Protein AF-A0A4Y2NGY9-F1 (afdb_monomer)

InterPro domains:
  IPR002156 Ribonuclease H domain [PF00075] (51-148)
  IPR002156 Ribonuclease H domain [PS50879] (1-149)
  IPR012337 Ribonuclease H-like superfamily [SSF53098] (38-152)
  IPR036397 Ribonuclease H superfamily [G3DSA:3.30.420.10] (32-146)

Structure (mmCIF, N/CA/C/O backbone):
data_AF-A0A4Y2NGY9-F1
#
_entry.id   AF-A0A4Y2NGY9-F1
#
loop_
_atom_site.group_PDB
_atom_site.id
_atom_site.type_symbol
_atom_site.label_atom_id
_atom_site.label_alt_id
_atom_site.label_comp_id
_atom_site.label_asym_id
_atom_site.label_entity_id
_atom_site.label_seq_id
_atom_site.pdbx_PDB_ins_code
_atom_site.Cartn_x
_atom_site.Cartn_y
_atom_site.Cartn_z
_atom_site.occupancy
_atom_site.B_iso_or_equiv
_atom_site.auth_seq_id
_atom_site.auth_comp_id
_atom_site.auth_asym_id
_atom_site.auth_atom_id
_atom_site.pdbx_PDB_model_num
ATOM 1 N N . MET A 1 1 ? -7.031 -29.624 19.697 1.00 31.33 1 MET A N 1
ATOM 2 C CA . MET A 1 1 ? -8.312 -29.358 20.379 1.00 31.33 1 MET A CA 1
ATOM 3 C C . MET A 1 1 ? -8.081 -28.190 21.336 1.00 31.33 1 MET A C 1
ATOM 5 O O . MET A 1 1 ? -7.631 -28.402 22.448 1.00 31.33 1 MET A O 1
ATOM 9 N N . LEU A 1 2 ? -8.231 -26.953 20.855 1.00 29.62 2 LEU A N 1
ATOM 10 C CA . LEU A 1 2 ? -8.142 -25.727 21.658 1.00 29.62 2 LEU A CA 1
ATOM 11 C C . LEU A 1 2 ? -9.330 -24.861 21.245 1.00 29.62 2 LEU A C 1
ATOM 13 O O . LEU A 1 2 ? -9.528 -24.605 20.058 1.00 29.62 2 LEU A O 1
ATOM 17 N N . SER A 1 3 ? -10.156 -24.555 22.237 1.00 29.03 3 SER A N 1
ATOM 18 C CA . SER A 1 3 ? -11.481 -23.953 22.146 1.00 29.03 3 SER A CA 1
ATOM 19 C C . SER A 1 3 ? -11.472 -22.602 21.440 1.00 29.03 3 SER A C 1
ATOM 21 O O . SER A 1 3 ? -10.615 -21.754 21.694 1.00 29.03 3 SER A O 1
ATOM 23 N N . ALA A 1 4 ? -12.470 -22.427 20.576 1.00 33.28 4 ALA A N 1
ATOM 24 C CA . ALA A 1 4 ? -12.809 -21.186 19.912 1.00 33.28 4 ALA A CA 1
ATOM 25 C C . ALA A 1 4 ? -12.931 -20.035 20.922 1.00 33.28 4 ALA A C 1
ATOM 27 O O . ALA A 1 4 ? -13.590 -20.153 21.954 1.00 33.28 4 ALA A O 1
ATOM 28 N N . LEU A 1 5 ? -12.304 -18.903 20.604 1.00 39.91 5 LEU A N 1
ATOM 29 C CA . LEU A 1 5 ? -12.768 -17.615 21.100 1.00 39.91 5 LEU A CA 1
ATOM 30 C C . LEU A 1 5 ? -14.225 -17.491 20.645 1.00 39.91 5 LEU A C 1
ATOM 32 O O . LEU A 1 5 ? -14.468 -17.429 19.442 1.00 39.91 5 LEU A O 1
ATOM 36 N N . ASP A 1 6 ? -15.167 -17.508 21.587 1.00 34.84 6 ASP A N 1
ATOM 37 C CA . ASP A 1 6 ? -16.587 -17.284 21.305 1.00 34.84 6 ASP A CA 1
ATOM 38 C C . ASP A 1 6 ? -16.765 -15.879 20.713 1.00 34.84 6 ASP A C 1
ATOM 40 O O . ASP A 1 6 ? -16.843 -14.871 21.424 1.00 34.84 6 ASP A O 1
ATOM 44 N N . ILE A 1 7 ? -16.754 -15.830 19.383 1.00 42.66 7 ILE A N 1
ATOM 45 C CA . ILE A 1 7 ? -17.222 -14.728 18.555 1.00 42.66 7 ILE A CA 1
ATOM 46 C C . ILE A 1 7 ? -18.618 -15.168 18.131 1.00 42.66 7 ILE A C 1
ATOM 48 O O . ILE A 1 7 ? -18.793 -15.851 17.127 1.00 42.66 7 ILE A O 1
ATOM 52 N N . SER A 1 8 ? -19.605 -14.865 18.968 1.00 32.00 8 SER A N 1
ATOM 53 C CA . SER A 1 8 ? -20.999 -15.189 18.691 1.00 32.00 8 SER A CA 1
ATOM 54 C C . SER A 1 8 ? -21.495 -14.343 17.516 1.00 32.00 8 SER A C 1
ATOM 56 O O . SER A 1 8 ? -21.697 -13.134 17.662 1.00 32.00 8 SER A O 1
ATOM 58 N N . ASP A 1 9 ? -21.695 -14.982 16.366 1.00 32.84 9 ASP A N 1
ATOM 59 C CA . ASP A 1 9 ? -22.452 -14.451 15.232 1.00 32.84 9 ASP A CA 1
ATOM 60 C C . ASP A 1 9 ? -23.943 -14.708 15.517 1.00 32.84 9 ASP A C 1
ATOM 62 O O . ASP A 1 9 ? -24.571 -15.624 14.989 1.00 32.84 9 ASP A O 1
ATOM 66 N N . SER A 1 10 ? -24.503 -13.974 16.481 1.00 30.73 10 SER A N 1
ATOM 67 C CA . SER A 1 10 ? -25.921 -14.090 16.824 1.00 30.73 10 SER A CA 1
ATOM 68 C C . SER A 1 10 ? -26.746 -13.334 15.786 1.00 30.73 10 SER A C 1
ATOM 70 O O . SER A 1 10 ? -27.068 -12.159 15.959 1.00 30.73 10 SER A O 1
ATOM 72 N N . ALA A 1 11 ? -27.098 -14.022 14.702 1.00 29.91 11 ALA A N 1
ATOM 73 C CA . ALA A 1 11 ? -28.239 -13.673 13.866 1.00 29.91 11 ALA A CA 1
ATOM 74 C C . ALA A 1 11 ? -29.540 -14.036 14.610 1.00 29.91 11 ALA A C 1
ATOM 76 O O . ALA A 1 11 ? -30.257 -14.953 14.222 1.00 29.91 11 ALA A O 1
ATOM 77 N N . GLU A 1 12 ? -29.835 -13.348 15.714 1.00 28.61 12 GLU A N 1
ATOM 78 C CA . GLU A 1 12 ? -31.182 -13.360 16.284 1.00 28.61 12 GLU A CA 1
ATOM 79 C C . GLU A 1 12 ? -32.018 -12.324 15.532 1.00 28.61 12 GLU A C 1
ATOM 81 O O . GLU A 1 12 ? -31.767 -11.119 15.609 1.00 28.61 12 GLU A O 1
ATOM 86 N N . LEU A 1 13 ? -33.016 -12.800 14.779 1.00 35.69 13 LEU A N 1
ATOM 87 C CA . LEU A 1 13 ? -34.125 -11.954 14.354 1.00 35.69 13 LEU A CA 1
ATOM 88 C C . LEU A 1 13 ? -34.731 -11.303 15.605 1.00 35.69 13 LEU A C 1
ATOM 90 O O . LEU A 1 13 ? -35.104 -11.988 16.554 1.00 35.69 13 LEU A O 1
ATOM 94 N N . SER A 1 14 ? -34.831 -9.979 15.606 1.00 29.94 14 SER A N 1
ATOM 95 C CA . SER A 1 14 ? -35.512 -9.208 16.646 1.00 29.94 14 SER A CA 1
ATOM 96 C C . SER A 1 14 ? -36.290 -8.038 16.016 1.00 29.94 14 SER A C 1
ATOM 98 O O . SER A 1 14 ? -35.949 -7.618 14.908 1.00 29.94 14 SER A O 1
ATOM 100 N N . PRO A 1 15 ? -37.385 -7.605 16.672 1.00 26.64 15 PRO A N 1
ATOM 101 C CA . PRO A 1 15 ? -38.623 -7.066 16.080 1.00 26.64 15 PRO A CA 1
ATOM 102 C C . PRO A 1 15 ? -38.488 -5.615 15.566 1.00 26.64 15 PRO A C 1
ATOM 104 O O . PRO A 1 15 ? -37.418 -5.022 15.724 1.00 26.64 15 PRO A O 1
ATOM 107 N N . PRO A 1 16 ? -39.517 -5.029 14.904 1.00 25.95 16 PRO A N 1
ATOM 108 C CA . PRO A 1 16 ? -39.392 -3.690 14.337 1.00 25.95 16 PRO A CA 1
ATOM 109 C C . PRO A 1 16 ? -39.159 -2.634 15.423 1.00 25.95 16 PRO A C 1
ATOM 111 O O . PRO A 1 16 ? -39.444 -2.839 16.598 1.00 25.95 16 PRO A O 1
ATOM 114 N N . ALA A 1 17 ? -38.599 -1.516 14.965 1.00 36.28 17 ALA A N 1
ATOM 115 C CA . ALA A 1 17 ? -38.082 -0.396 15.732 1.00 36.28 17 ALA A CA 1
ATOM 116 C C . ALA A 1 17 ? -38.917 0.036 16.954 1.00 36.28 17 ALA A C 1
ATOM 118 O O . ALA A 1 17 ? -40.144 0.076 16.908 1.00 36.28 17 ALA A O 1
ATOM 119 N N . CYS A 1 18 ? -38.170 0.523 17.953 1.00 30.33 18 CYS A N 1
ATOM 120 C CA . CYS A 1 18 ? -38.559 1.205 19.193 1.00 30.33 18 CYS A CA 1
ATOM 121 C C . CYS A 1 18 ? -38.477 0.331 20.464 1.00 30.33 18 CYS A C 1
ATOM 123 O O . CYS A 1 18 ? -38.967 -0.787 20.510 1.00 30.33 18 CYS A O 1
ATOM 125 N N . GLU A 1 19 ? -37.835 0.895 21.495 1.00 26.41 19 GLU A N 1
ATOM 126 C CA . GLU A 1 19 ? -37.548 0.340 22.834 1.00 26.41 19 GLU A CA 1
ATOM 127 C C . GLU A 1 19 ? -36.390 -0.671 22.981 1.00 26.41 19 GLU A C 1
ATOM 129 O O . GLU A 1 19 ? -36.565 -1.821 23.380 1.00 26.41 19 GLU A O 1
ATOM 134 N N . LEU A 1 20 ? -35.147 -0.186 22.863 1.00 30.59 20 LEU A N 1
ATOM 135 C CA . LEU A 1 20 ? -34.065 -0.716 23.705 1.00 30.59 20 LEU A CA 1
ATOM 136 C C . LEU A 1 20 ? -34.254 -0.163 25.127 1.00 30.59 20 LEU A C 1
ATOM 138 O O . LEU A 1 20 ? -33.730 0.892 25.475 1.00 30.59 20 LEU A O 1
ATOM 142 N N . LYS A 1 21 ? -35.042 -0.862 25.953 1.00 27.44 21 LYS A N 1
ATOM 143 C CA . LYS A 1 21 ? -35.116 -0.584 27.395 1.00 27.44 21 LYS A CA 1
ATOM 144 C C . LYS A 1 21 ? -33.738 -0.787 28.026 1.00 27.44 21 LYS A C 1
ATOM 146 O O . LYS A 1 21 ? -33.174 -1.881 27.961 1.00 27.44 21 LYS A O 1
ATOM 151 N N . HIS A 1 22 ? -33.235 0.277 28.653 1.00 39.06 22 HIS A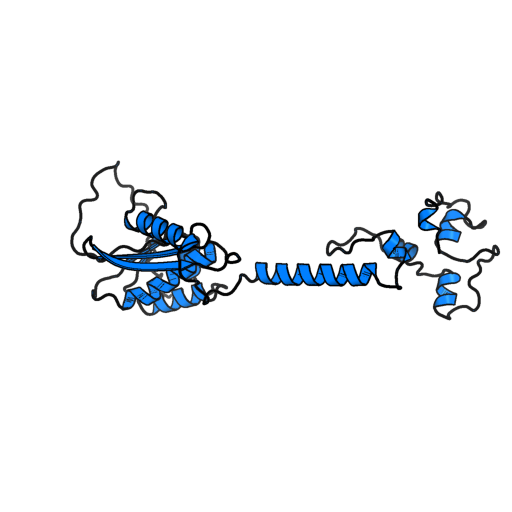 N 1
ATOM 152 C CA . HIS A 1 22 ? -32.056 0.290 29.517 1.00 39.06 22 HIS A CA 1
ATOM 153 C C . HIS A 1 22 ? -32.101 -0.891 30.496 1.00 39.06 22 HIS A C 1
ATOM 155 O O . HIS A 1 22 ? -32.909 -0.918 31.424 1.00 39.06 22 HIS A O 1
ATOM 161 N N . ARG A 1 23 ? -31.206 -1.868 30.313 1.00 30.80 23 ARG A N 1
ATOM 162 C CA . ARG A 1 23 ? -30.817 -2.784 31.390 1.00 30.80 23 ARG A CA 1
ATOM 163 C C . ARG A 1 23 ? -29.598 -2.195 32.089 1.00 30.80 23 ARG A C 1
ATOM 165 O O . ARG A 1 23 ? -28.508 -2.155 31.526 1.00 30.80 23 ARG A O 1
ATOM 172 N N . SER A 1 24 ? -29.830 -1.753 33.319 1.00 30.48 24 SER A N 1
ATOM 173 C CA . SER A 1 24 ? -28.860 -1.264 34.296 1.00 30.48 24 SER A CA 1
ATOM 174 C C . SER A 1 24 ? -27.625 -2.167 34.435 1.00 30.48 24 SER A C 1
ATOM 176 O O . SER A 1 24 ? -27.763 -3.380 34.609 1.00 30.48 24 SER A O 1
ATOM 178 N N . GLY A 1 25 ? -26.434 -1.559 34.454 1.00 33.38 25 GLY A N 1
ATOM 179 C CA . GLY A 1 25 ? -25.249 -2.135 35.104 1.00 33.38 25 GLY A CA 1
ATOM 180 C C . GLY A 1 25 ? -24.219 -2.852 34.227 1.00 33.38 25 GLY A C 1
ATOM 181 O O . GLY A 1 25 ? -23.460 -3.665 34.751 1.00 33.38 25 GLY A O 1
ATOM 182 N N . LYS A 1 26 ? -24.148 -2.589 32.915 1.00 36.28 26 LYS A N 1
ATOM 183 C CA . LYS A 1 26 ? -23.014 -3.059 32.096 1.00 36.28 26 LYS A CA 1
ATOM 184 C C . LYS A 1 26 ? -22.196 -1.865 31.595 1.00 36.28 26 LYS A C 1
ATOM 186 O O . LYS A 1 26 ? -22.759 -1.049 30.868 1.00 36.28 26 LYS A O 1
ATOM 191 N N . PRO A 1 27 ? -20.897 -1.754 31.942 1.00 34.06 27 PRO A N 1
ATOM 192 C CA . PRO A 1 27 ? -20.023 -0.752 31.352 1.00 34.06 27 PRO A CA 1
ATOM 193 C C . PRO A 1 27 ? -19.834 -1.144 29.893 1.00 34.06 27 PRO A C 1
ATOM 195 O O . PRO A 1 27 ? -19.220 -2.161 29.561 1.00 34.06 27 PRO A O 1
ATOM 198 N N . PHE A 1 28 ? -20.463 -0.401 29.005 1.00 37.03 28 PHE A N 1
ATOM 199 C CA . PHE A 1 28 ? -20.408 -0.709 27.601 1.00 37.03 28 PHE A CA 1
ATOM 200 C C . PHE A 1 28 ? -20.546 0.590 26.847 1.00 37.03 28 PHE A C 1
ATOM 202 O O . PHE A 1 28 ? -21.651 1.076 26.838 1.00 37.03 28 PHE A O 1
ATOM 209 N N . PHE A 1 29 ? -19.493 1.094 26.201 1.00 44.66 29 PHE A N 1
ATOM 210 C CA . PHE A 1 29 ? -19.499 1.587 24.817 1.00 44.66 29 PHE A CA 1
ATOM 211 C C . PHE A 1 29 ? -18.038 1.689 24.374 1.00 44.66 29 PHE A C 1
ATOM 213 O O . PHE A 1 29 ? -17.190 2.181 25.107 1.00 44.66 29 PHE A O 1
ATOM 220 N N . LYS A 1 30 ? -17.749 1.205 23.173 1.00 43.25 30 LYS A N 1
ATOM 221 C CA . LYS A 1 30 ? -16.590 1.597 22.380 1.00 43.25 30 LYS A CA 1
ATOM 222 C C . LYS A 1 30 ? -17.081 1.579 20.966 1.00 43.25 30 LYS A C 1
ATOM 224 O O . LYS A 1 30 ? -17.684 0.592 20.581 1.00 43.25 30 LYS A O 1
ATOM 229 N N . ALA A 1 31 ? -16.851 2.635 20.229 1.00 45.22 31 ALA A N 1
ATOM 230 C CA . ALA A 1 31 ? -16.914 2.543 18.800 1.00 45.22 31 ALA A CA 1
ATOM 231 C C . ALA A 1 31 ? -15.647 3.129 18.237 1.00 45.22 31 ALA A C 1
ATOM 233 O O . ALA A 1 31 ? -14.984 3.947 18.875 1.00 45.22 31 ALA A O 1
ATOM 234 N N . LEU A 1 32 ? -15.287 2.584 17.098 1.00 50.09 32 LEU A N 1
ATOM 235 C CA . LEU A 1 32 ? -14.073 2.886 16.392 1.00 50.09 32 LEU A CA 1
ATOM 236 C C . LEU A 1 32 ? -14.531 3.263 15.023 1.00 50.09 32 LEU A C 1
ATOM 238 O O . LEU A 1 32 ? -15.265 2.484 14.421 1.00 50.09 32 LEU A O 1
ATOM 242 N N . ARG A 1 33 ? -14.136 4.448 14.594 1.00 50.97 33 ARG A N 1
ATOM 243 C CA . ARG A 1 33 ? -14.267 4.789 13.202 1.00 50.97 33 ARG A CA 1
ATOM 244 C C . ARG A 1 33 ? -13.185 5.755 12.798 1.00 50.97 33 ARG A C 1
ATOM 246 O O . ARG A 1 33 ? -12.788 6.622 13.569 1.00 50.97 33 ARG A O 1
ATOM 253 N N . CYS A 1 34 ? -12.768 5.640 11.552 1.00 47.28 34 CYS A N 1
ATOM 254 C CA . CYS A 1 34 ? -11.945 6.603 10.864 1.00 47.28 34 CYS A CA 1
ATOM 255 C C . CYS A 1 34 ? -12.766 7.344 9.801 1.00 47.28 34 CYS A C 1
ATOM 257 O O . CYS A 1 34 ? -13.347 6.740 8.898 1.00 47.28 34 CYS A O 1
ATOM 259 N N . ASN A 1 35 ? -12.763 8.675 9.865 1.00 50.81 35 ASN A N 1
ATOM 260 C CA . ASN A 1 35 ? -13.048 9.522 8.708 1.00 50.81 35 ASN A CA 1
ATOM 261 C C . ASN A 1 35 ? -11.775 10.308 8.418 1.00 50.81 35 ASN A C 1
ATOM 263 O O . ASN A 1 35 ? -11.234 10.913 9.330 1.00 50.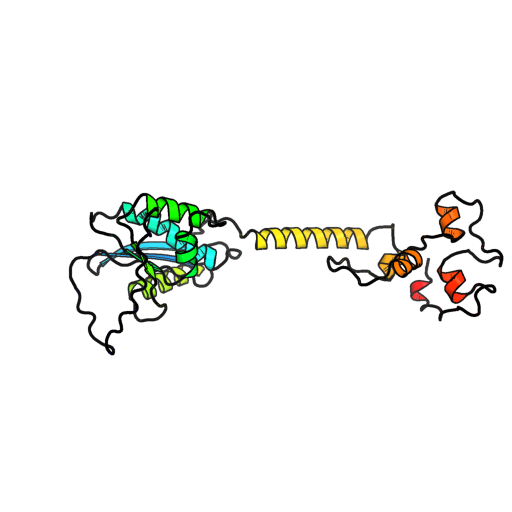81 35 ASN A O 1
ATOM 267 N N . GLN A 1 36 ? -11.280 10.273 7.178 1.00 57.34 36 GLN A N 1
ATOM 268 C CA . GLN A 1 36 ? -10.151 11.099 6.715 1.00 57.34 36 GLN A CA 1
ATOM 269 C C . GLN A 1 36 ? -8.931 11.121 7.670 1.00 57.34 36 GLN A C 1
ATOM 271 O O . GLN A 1 36 ? -8.321 12.164 7.871 1.00 57.34 36 GLN A O 1
ATOM 276 N N . LEU A 1 37 ? -8.568 9.957 8.236 1.00 68.69 37 LEU A N 1
ATOM 277 C CA . LEU A 1 37 ? -7.351 9.710 9.040 1.00 68.69 37 LEU A CA 1
ATOM 278 C C . LEU A 1 37 ? -7.360 10.253 10.473 1.00 68.69 37 LEU A C 1
ATOM 280 O O . LEU A 1 37 ? -6.368 10.123 11.188 1.00 68.69 37 LEU A O 1
ATOM 284 N N . GLY A 1 38 ? -8.495 10.772 10.927 1.00 78.38 38 GLY A N 1
ATOM 285 C CA . GLY A 1 38 ? -8.778 10.883 12.348 1.00 78.38 38 GLY A CA 1
ATOM 286 C C . GLY A 1 38 ? -9.195 9.525 12.897 1.00 78.38 38 GLY A C 1
ATOM 287 O O . GLY A 1 38 ? -9.818 8.724 12.195 1.00 78.38 38 GLY A O 1
ATOM 288 N N . ASP A 1 39 ? -8.807 9.262 14.132 1.00 83.69 39 ASP A N 1
ATOM 289 C CA . ASP A 1 39 ? -9.069 8.027 14.850 1.00 83.69 39 ASP A CA 1
ATOM 290 C C . ASP A 1 39 ? -9.567 8.364 16.254 1.00 83.69 39 ASP A C 1
ATOM 292 O O . ASP A 1 39 ? -9.113 9.341 16.849 1.00 83.69 39 ASP A O 1
ATOM 296 N N . ALA A 1 40 ? -10.525 7.601 16.769 1.00 87.38 40 ALA A N 1
ATOM 297 C CA . ALA A 1 40 ? -11.089 7.830 18.083 1.00 87.38 40 ALA A CA 1
ATOM 298 C C . ALA A 1 40 ? -11.702 6.574 18.697 1.00 87.38 40 ALA A C 1
ATOM 300 O O . ALA A 1 40 ? -12.192 5.676 18.012 1.00 87.38 40 ALA A O 1
ATOM 301 N N . PHE A 1 41 ? -11.745 6.570 20.027 1.00 88.06 41 PHE A N 1
ATOM 302 C CA . PHE A 1 41 ? -12.643 5.722 20.789 1.00 88.06 41 PHE A CA 1
ATOM 303 C C . PHE A 1 41 ? -13.223 6.499 21.967 1.00 88.06 41 PHE A C 1
ATOM 305 O O . PHE A 1 41 ? -12.597 7.389 22.539 1.00 88.06 41 PHE A O 1
ATOM 312 N N . CYS A 1 42 ? -14.427 6.130 22.373 1.00 87.88 42 CYS A N 1
ATOM 313 C CA . CYS A 1 42 ? -15.065 6.653 23.573 1.00 87.88 42 CYS A CA 1
ATOM 314 C C . CYS A 1 42 ? -15.448 5.508 24.501 1.00 87.88 42 CYS A C 1
ATOM 316 O O . CYS A 1 42 ? -15.662 4.387 24.044 1.00 87.88 42 CYS A O 1
ATOM 318 N N . VAL A 1 43 ? -15.555 5.812 25.788 1.00 86.12 43 VAL A N 1
ATOM 319 C CA . VAL A 1 43 ? -16.024 4.911 26.835 1.00 86.12 43 VAL A CA 1
ATOM 320 C C . VAL A 1 43 ? -17.249 5.535 27.475 1.00 86.12 43 VAL A C 1
ATOM 322 O O . VAL A 1 43 ? -17.198 6.675 27.941 1.00 86.12 43 VAL A O 1
ATOM 325 N N . LEU A 1 44 ? -18.338 4.778 27.513 1.00 83.50 44 LEU A N 1
ATOM 326 C CA . LEU A 1 44 ? -19.540 5.138 28.254 1.00 83.50 44 LEU A CA 1
ATOM 327 C C . LEU A 1 44 ? -19.753 4.104 29.364 1.00 83.50 44 LEU A C 1
ATOM 329 O O . LEU A 1 44 ? -19.723 2.893 29.121 1.00 83.50 44 LEU A O 1
ATOM 333 N N . THR A 1 45 ? -20.000 4.597 30.568 1.00 79.69 45 THR A N 1
ATOM 334 C CA . THR A 1 45 ? -20.274 3.796 31.760 1.00 79.69 45 THR A CA 1
ATOM 335 C C . THR A 1 45 ? -21.503 4.381 32.433 1.00 79.69 45 THR A C 1
ATOM 337 O O . THR A 1 45 ? -21.510 5.570 32.735 1.00 79.69 45 THR A O 1
ATOM 340 N N . ASN A 1 46 ? -22.536 3.565 32.669 1.00 78.06 46 ASN A N 1
ATOM 341 C CA . ASN A 1 46 ? -23.794 4.004 33.293 1.00 78.06 46 ASN A CA 1
ATOM 342 C C . ASN A 1 46 ? -24.377 5.270 32.635 1.00 78.06 46 ASN A C 1
ATOM 344 O O . ASN A 1 46 ? -24.708 6.230 33.323 1.00 78.06 46 ASN A O 1
ATOM 348 N N . ASP A 1 47 ? -24.430 5.282 31.299 1.00 78.50 47 ASP A N 1
ATOM 349 C CA . ASP A 1 47 ? -24.942 6.395 30.484 1.00 78.50 47 ASP A CA 1
ATOM 350 C C . ASP A 1 47 ? -24.150 7.715 30.592 1.00 78.50 47 ASP A C 1
ATOM 352 O O . ASP A 1 47 ? -24.575 8.754 30.089 1.00 78.50 47 ASP A O 1
ATOM 356 N N . ILE A 1 48 ? -22.946 7.668 31.175 1.00 82.88 48 ILE A N 1
ATOM 357 C CA . ILE A 1 48 ? -22.028 8.804 31.307 1.00 82.88 48 ILE A CA 1
ATOM 358 C C . ILE A 1 48 ? -20.760 8.548 30.490 1.00 82.88 48 ILE A C 1
ATOM 360 O O . ILE A 1 48 ? -20.184 7.458 30.522 1.00 82.88 48 ILE A O 1
ATOM 364 N N . TRP A 1 49 ? -20.287 9.568 29.768 1.00 85.38 49 TRP A N 1
ATOM 365 C CA . TRP A 1 49 ? -19.015 9.520 29.042 1.00 85.38 49 TRP A CA 1
ATOM 366 C C . TRP A 1 49 ? -17.844 9.518 30.026 1.00 85.38 49 TRP A C 1
ATOM 368 O O . TRP A 1 49 ? -17.419 10.569 30.496 1.00 85.38 49 TRP A O 1
ATOM 378 N N . ALA A 1 50 ? 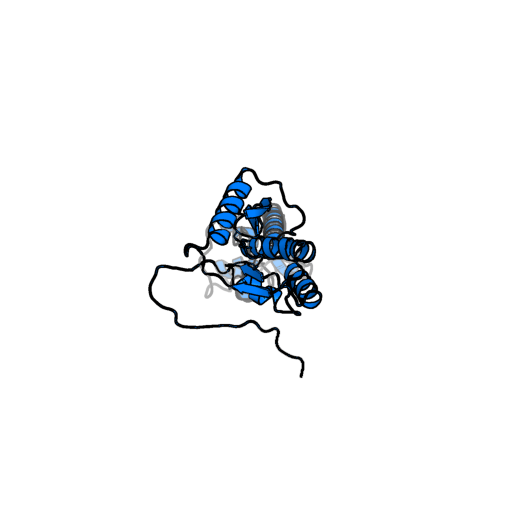-17.327 8.331 30.331 1.00 84.44 50 ALA A N 1
ATOM 379 C CA . ALA A 1 50 ? -16.246 8.145 31.292 1.00 84.44 50 ALA A CA 1
ATOM 380 C C . ALA A 1 50 ? -14.878 8.539 30.719 1.00 84.44 50 ALA A C 1
ATOM 382 O O . ALA A 1 50 ? -14.017 9.028 31.446 1.00 84.44 50 ALA A O 1
ATOM 383 N N . TYR A 1 51 ? -14.664 8.316 29.418 1.00 87.50 51 TYR A N 1
ATOM 384 C CA . TYR A 1 51 ? -13.397 8.631 28.764 1.00 87.50 51 TYR A CA 1
ATOM 385 C C . TYR A 1 51 ? -13.563 8.810 27.254 1.00 87.50 51 TYR A C 1
ATOM 387 O O . TYR A 1 51 ? -14.429 8.194 26.631 1.00 87.50 51 TYR A O 1
ATOM 395 N N . GLN A 1 52 ? -12.728 9.656 26.655 1.00 90.44 52 GLN A N 1
ATOM 396 C CA . GLN A 1 52 ? -12.677 9.886 25.214 1.00 90.44 52 GLN A CA 1
ATOM 397 C C . GLN A 1 52 ? -11.215 10.002 24.796 1.00 90.44 52 GLN A C 1
ATOM 399 O O . GLN A 1 52 ? -10.428 10.693 25.440 1.00 90.44 52 GLN A O 1
ATOM 404 N N . TRP A 1 53 ? -10.870 9.326 23.712 1.00 90.69 53 TRP A N 1
ATOM 405 C CA . TRP A 1 53 ? -9.565 9.401 23.086 1.00 90.69 53 TRP A CA 1
ATOM 406 C C . TRP A 1 53 ? -9.749 9.644 21.602 1.00 90.69 53 TRP A C 1
ATOM 408 O O . TRP A 1 53 ? -10.631 9.063 20.970 1.00 90.69 53 TRP A O 1
ATOM 418 N N . SER A 1 54 ? -8.900 10.496 21.050 1.00 90.62 54 SER A N 1
ATOM 419 C CA . SER A 1 54 ? -8.876 10.762 19.625 1.00 90.62 54 SER A CA 1
ATOM 420 C C . SER A 1 54 ? -7.499 11.236 19.200 1.00 90.62 54 SER A C 1
ATOM 422 O O . SER A 1 54 ? -6.847 11.974 19.944 1.00 90.62 54 SER A O 1
ATOM 424 N N . ALA A 1 55 ? -7.073 10.869 18.001 1.00 88.19 55 ALA A N 1
ATOM 425 C CA . ALA A 1 55 ? -5.799 11.289 17.452 1.00 88.19 55 ALA A CA 1
ATOM 426 C C . ALA A 1 55 ? -5.841 11.397 15.924 1.00 88.19 55 ALA A C 1
ATOM 428 O O . ALA A 1 55 ? -6.710 10.832 15.259 1.00 88.19 55 ALA A O 1
ATOM 429 N N . LYS A 1 56 ? -4.883 12.134 15.363 1.00 89.44 56 LYS A N 1
ATOM 430 C CA . LYS A 1 56 ? -4.715 12.313 13.921 1.00 89.44 56 LYS A CA 1
ATOM 431 C C . LYS A 1 56 ? -3.588 11.421 13.411 1.00 89.44 56 LYS A C 1
ATOM 433 O O . LYS A 1 56 ? -2.436 11.598 13.809 1.00 89.44 56 LYS A O 1
ATOM 438 N N . LEU A 1 57 ? -3.890 10.476 12.524 1.00 86.81 57 LEU A N 1
ATOM 439 C CA . LEU A 1 57 ? -2.867 9.696 11.824 1.00 86.81 57 LEU A CA 1
ATOM 440 C C . LEU A 1 57 ? -2.246 10.495 10.671 1.00 86.81 57 LEU A C 1
ATOM 442 O O . LEU A 1 57 ? -2.743 11.543 10.266 1.00 86.81 57 LEU A O 1
ATOM 446 N N . ASN A 1 58 ? -1.128 9.993 10.142 1.00 86.00 58 ASN A N 1
ATOM 447 C CA . ASN A 1 58 ? -0.471 10.590 8.985 1.00 86.00 58 ASN A CA 1
ATOM 448 C C . ASN A 1 58 ? -1.341 10.444 7.728 1.00 86.00 58 ASN A C 1
ATOM 450 O O . ASN A 1 58 ? -1.927 9.384 7.513 1.00 86.00 58 ASN A O 1
ATOM 454 N N . ASP A 1 59 ? -1.307 11.453 6.854 1.00 83.62 59 ASP A N 1
ATOM 455 C CA . ASP A 1 59 ? -2.057 11.507 5.588 1.00 83.62 59 ASP A CA 1
ATOM 456 C C . ASP A 1 59 ? -1.820 10.301 4.654 1.00 83.62 59 ASP A C 1
ATOM 458 O O . ASP A 1 59 ? -2.642 9.966 3.804 1.00 83.62 59 ASP A O 1
ATOM 462 N N . ASN A 1 60 ? -0.695 9.606 4.832 1.00 84.94 60 ASN A N 1
ATOM 463 C CA . ASN A 1 60 ? -0.311 8.432 4.052 1.00 84.94 60 ASN A CA 1
ATOM 464 C C . ASN A 1 60 ? -0.717 7.095 4.697 1.00 84.94 60 ASN A C 1
ATOM 466 O O . ASN A 1 60 ? -0.429 6.026 4.141 1.00 84.94 60 ASN A O 1
ATOM 470 N N . ASN A 1 61 ? -1.326 7.114 5.886 1.00 86.06 61 ASN A N 1
ATOM 471 C CA . ASN A 1 61 ? -1.885 5.917 6.500 1.00 86.06 61 ASN A CA 1
ATOM 472 C C . ASN A 1 61 ? -3.170 5.479 5.785 1.00 86.06 61 ASN A C 1
ATOM 474 O O . ASN A 1 61 ? -3.810 6.226 5.056 1.00 86.06 61 ASN A O 1
ATOM 478 N N . THR A 1 62 ? -3.541 4.214 5.973 1.00 85.75 62 THR A N 1
ATOM 479 C CA . THR A 1 62 ? -4.804 3.682 5.432 1.00 85.75 62 THR A CA 1
ATOM 480 C C . THR A 1 62 ? -5.919 3.762 6.470 1.00 85.75 62 THR A C 1
ATOM 482 O O . THR A 1 62 ? -5.648 3.662 7.665 1.00 85.75 62 THR A O 1
ATOM 485 N N . ILE A 1 63 ? -7.175 3.815 6.016 1.00 85.56 63 ILE A N 1
ATOM 486 C CA . ILE A 1 63 ? -8.361 3.708 6.889 1.00 85.56 63 ILE A CA 1
ATOM 487 C C . ILE A 1 63 ? -8.269 2.455 7.771 1.00 85.56 63 ILE A C 1
ATOM 489 O O . ILE A 1 63 ? -8.471 2.527 8.974 1.00 85.56 63 ILE A O 1
ATOM 493 N N . PHE A 1 64 ? -7.863 1.313 7.203 1.00 87.44 64 PHE A N 1
ATOM 494 C CA . PHE A 1 64 ? -7.674 0.080 7.971 1.00 87.44 64 PHE A CA 1
ATOM 495 C C . PHE A 1 64 ? -6.633 0.216 9.095 1.00 87.44 64 PHE A C 1
ATOM 497 O O . PHE A 1 64 ? -6.816 -0.354 10.164 1.00 87.44 64 PHE A O 1
ATOM 504 N N . GLN A 1 65 ? -5.543 0.960 8.878 1.00 88.25 65 GLN A N 1
ATOM 505 C CA . GLN A 1 65 ? -4.568 1.217 9.940 1.00 88.25 65 GLN A CA 1
ATOM 506 C C . GLN A 1 65 ? -5.149 2.088 11.050 1.00 88.25 65 GLN A C 1
ATOM 508 O O . G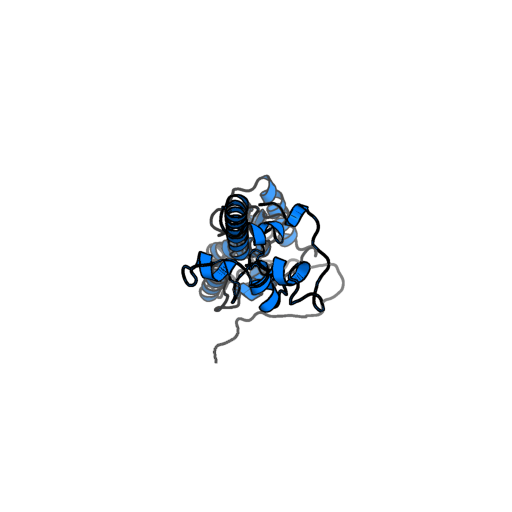LN A 1 65 ? -4.916 1.766 12.206 1.00 88.25 65 GLN A O 1
ATOM 513 N N . ALA A 1 66 ? -5.896 3.140 10.707 1.00 86.38 66 ALA A N 1
ATOM 514 C CA . ALA A 1 66 ? -6.553 3.994 11.693 1.00 86.38 66 ALA A CA 1
ATOM 515 C C . ALA A 1 66 ? -7.534 3.181 12.553 1.00 86.38 66 ALA A C 1
ATOM 517 O O . ALA A 1 66 ? -7.368 3.087 13.758 1.00 86.38 66 ALA A O 1
ATOM 518 N N . GLU A 1 67 ? -8.452 2.451 11.922 1.00 88.19 67 GLU A N 1
ATOM 519 C CA . GLU A 1 67 ? -9.435 1.588 12.598 1.00 88.19 67 GLU A CA 1
ATOM 520 C C . GLU A 1 67 ? -8.793 0.542 13.526 1.00 88.19 67 GLU A C 1
ATOM 522 O O . GLU A 1 67 ? -9.316 0.192 14.588 1.00 88.19 67 GLU A O 1
ATOM 527 N N . LEU A 1 68 ? -7.639 0.008 13.122 1.00 90.56 68 LEU A N 1
ATOM 528 C CA . LEU A 1 68 ? -6.890 -0.956 13.918 1.00 90.56 68 LEU A CA 1
ATOM 529 C C . LEU A 1 68 ? -6.127 -0.289 15.075 1.00 90.56 68 LEU A C 1
ATOM 531 O O . LEU A 1 68 ? -6.000 -0.899 16.136 1.00 90.56 68 LEU A O 1
ATOM 535 N N . THR A 1 69 ? -5.638 0.939 14.896 1.00 90.94 69 THR A N 1
ATOM 536 C CA . THR A 1 69 ? -5.007 1.745 15.953 1.00 90.94 69 THR A CA 1
ATOM 537 C C . THR A 1 69 ? -6.023 2.110 17.032 1.00 90.94 69 THR A C 1
ATOM 539 O O . THR A 1 69 ? -5.768 1.853 18.207 1.00 90.94 69 THR A O 1
ATOM 542 N N . ALA A 1 70 ? -7.223 2.530 16.647 1.00 89.56 70 ALA A N 1
ATOM 543 C CA . ALA A 1 70 ? -8.365 2.725 17.533 1.00 89.56 70 ALA A CA 1
ATOM 544 C C . ALA A 1 70 ? -8.617 1.493 18.409 1.00 89.56 70 ALA A C 1
ATOM 546 O O . ALA A 1 70 ? -8.815 1.540 19.636 1.00 89.56 70 ALA A O 1
ATOM 547 N N . LEU A 1 71 ? -8.633 0.328 17.748 1.00 91.50 71 LEU A N 1
ATOM 548 C CA . LEU A 1 71 ? -8.880 -0.939 18.409 1.00 91.50 71 LEU A CA 1
ATOM 549 C C . LEU A 1 71 ? -7.777 -1.219 19.418 1.00 91.50 71 LEU A C 1
ATOM 551 O O . LEU A 1 71 ? -8.101 -1.508 20.570 1.00 91.50 71 LEU A O 1
ATOM 555 N N . HIS A 1 72 ? -6.525 -1.060 18.996 1.00 92.31 72 HIS A N 1
ATOM 556 C CA . HIS A 1 72 ? -5.333 -1.208 19.817 1.00 92.31 72 HIS A CA 1
ATOM 557 C C . HIS A 1 72 ? -5.371 -0.333 21.071 1.00 92.31 72 HIS A C 1
ATOM 559 O O . HIS A 1 72 ? -5.263 -0.863 22.176 1.00 92.31 72 HIS A O 1
ATOM 565 N N . GLU A 1 73 ? -5.618 0.967 20.924 1.00 91.56 73 GLU A N 1
ATOM 566 C CA . GLU A 1 73 ? -5.603 1.903 22.049 1.00 91.56 73 GLU A CA 1
ATOM 567 C C . GLU A 1 73 ? -6.653 1.554 23.095 1.00 91.56 73 GLU A C 1
ATOM 569 O O . GLU A 1 73 ? -6.336 1.466 24.281 1.00 91.56 73 GLU A O 1
ATOM 574 N N . ALA A 1 74 ? -7.881 1.214 22.697 1.00 89.94 74 ALA A N 1
ATOM 575 C CA . ALA A 1 74 ? -8.829 0.837 23.740 1.00 89.94 74 ALA A CA 1
ATOM 576 C C . ALA A 1 74 ? -8.759 -0.613 24.227 1.00 89.94 74 ALA A C 1
ATOM 578 O O . ALA A 1 74 ? -9.329 -0.880 25.279 1.00 89.94 74 ALA A O 1
ATOM 579 N N . VAL A 1 75 ? -8.097 -1.554 23.538 1.00 91.25 75 VAL A N 1
ATOM 580 C CA . VAL A 1 75 ? -7.778 -2.834 24.210 1.00 91.25 75 VAL A CA 1
ATOM 581 C C . VAL A 1 75 ? -6.664 -2.650 25.240 1.00 91.25 75 VAL A C 1
ATOM 583 O O . VAL A 1 75 ? -6.650 -3.382 26.222 1.00 91.25 75 VAL A O 1
ATOM 586 N N . ILE A 1 76 ? -5.782 -1.659 25.063 1.00 91.88 76 ILE A N 1
ATOM 587 C CA . ILE A 1 76 ? -4.818 -1.230 26.088 1.00 91.88 76 ILE A CA 1
ATOM 588 C C . ILE A 1 76 ? -5.536 -0.530 27.245 1.00 91.88 76 ILE A C 1
ATOM 590 O O . ILE A 1 76 ? -5.214 -0.772 28.406 1.00 91.88 76 ILE A O 1
ATOM 594 N N . TYR A 1 77 ? -6.525 0.315 26.947 1.00 89.06 77 TYR A N 1
ATOM 595 C CA . TYR A 1 77 ? -7.276 1.037 27.972 1.00 89.06 77 TYR A CA 1
ATOM 596 C C . TYR A 1 77 ? -8.205 0.125 28.790 1.00 89.06 77 TYR A C 1
ATOM 598 O O . TYR A 1 77 ? -8.263 0.247 30.008 1.00 89.06 77 TYR A O 1
ATOM 606 N N . ALA A 1 78 ? -8.901 -0.819 28.147 1.00 87.81 78 ALA A N 1
ATOM 607 C CA . ALA A 1 78 ? -9.972 -1.612 28.760 1.00 87.81 78 ALA A CA 1
ATOM 608 C C . ALA A 1 78 ? -9.627 -2.342 30.082 1.00 87.81 78 ALA A C 1
ATOM 610 O O . ALA A 1 78 ? -10.498 -2.368 30.951 1.00 87.81 78 ALA A O 1
ATOM 611 N N . PRO A 1 79 ? -8.420 -2.909 30.293 1.00 86.88 79 PRO A N 1
ATOM 612 C CA . PRO A 1 79 ? -8.024 -3.495 31.577 1.00 86.88 79 PRO A CA 1
ATOM 613 C C . PRO A 1 79 ? -7.976 -2.514 32.758 1.00 86.88 79 PRO A C 1
ATOM 615 O O . PRO A 1 79 ? -8.036 -2.959 33.899 1.00 86.88 79 PRO A O 1
ATOM 618 N N . HIS A 1 80 ? -7.856 -1.208 32.499 1.00 84.75 80 HIS A N 1
ATOM 619 C CA . HIS A 1 80 ? -7.760 -0.163 33.526 1.00 84.75 80 HIS A CA 1
ATOM 620 C C . HIS A 1 80 ? -9.129 0.347 33.993 1.00 84.75 80 HIS A C 1
ATOM 622 O O . HIS A 1 80 ? -9.199 1.233 34.844 1.00 84.75 80 HIS A O 1
ATOM 628 N N . LEU A 1 81 ? -10.222 -0.175 33.428 1.00 80.00 81 LEU A N 1
ATOM 629 C CA . LEU A 1 81 ? -11.563 0.203 33.849 1.00 80.00 81 LEU A CA 1
ATOM 630 C C . LEU A 1 81 ? -11.846 -0.325 35.267 1.00 80.00 81 LEU A C 1
ATOM 632 O O . LEU A 1 81 ? -11.524 -1.476 35.560 1.00 80.00 81 LEU A O 1
ATOM 636 N N . PRO A 1 82 ? -12.465 0.491 36.140 1.00 70.19 82 PRO A N 1
ATOM 637 C CA . PRO A 1 82 ? -12.656 0.169 37.556 1.00 70.19 82 PRO A CA 1
ATOM 638 C C . PRO A 1 82 ? -13.630 -0.994 37.813 1.00 70.19 82 PRO A C 1
ATOM 640 O O . PRO A 1 82 ? -13.652 -1.537 38.914 1.00 70.19 82 PRO A O 1
ATOM 643 N N . ASP A 1 83 ? -14.415 -1.407 36.813 1.00 66.06 83 ASP A N 1
ATOM 644 C CA . ASP A 1 83 ? -15.370 -2.506 36.942 1.00 66.06 83 ASP A CA 1
ATOM 645 C C . ASP A 1 83 ? -14.730 -3.871 36.648 1.00 66.06 83 ASP A C 1
ATOM 647 O O . ASP A 1 83 ? -14.197 -4.125 35.568 1.00 66.06 83 ASP A O 1
ATOM 651 N N . HIS A 1 84 ? -14.883 -4.817 37.580 1.00 60.16 84 HIS A N 1
ATOM 652 C CA . HIS A 1 84 ? -14.457 -6.209 37.392 1.00 60.16 84 HIS A CA 1
ATOM 653 C C . HIS A 1 84 ? -15.295 -6.987 36.356 1.00 60.16 84 HIS A C 1
ATOM 655 O O . HIS A 1 84 ? -14.935 -8.120 36.009 1.00 60.16 84 HIS A O 1
ATOM 661 N N . ASN A 1 85 ? -16.379 -6.388 35.856 1.00 66.81 85 ASN A N 1
ATOM 662 C CA . ASN A 1 85 ? -17.291 -6.972 34.878 1.00 66.81 85 ASN A CA 1
ATOM 663 C C . ASN A 1 85 ? -16.652 -7.148 33.491 1.00 66.81 85 ASN A C 1
ATOM 665 O O . ASN A 1 85 ? -15.599 -6.602 33.172 1.00 66.81 85 ASN A O 1
ATOM 669 N N . ALA A 1 86 ? -17.302 -7.953 32.649 1.00 73.75 86 ALA A N 1
ATOM 670 C CA . ALA A 1 86 ? -16.864 -8.169 31.277 1.00 73.75 86 ALA A CA 1
ATOM 671 C C . ALA A 1 86 ? -16.993 -6.876 30.450 1.00 73.75 86 ALA A C 1
ATOM 673 O O . ALA A 1 86 ? -18.098 -6.493 30.060 1.00 73.75 86 ALA A O 1
ATOM 674 N N . SER A 1 87 ? -15.862 -6.230 30.159 1.00 81.56 87 SER A N 1
ATOM 675 C CA . SER A 1 87 ? -15.784 -5.116 29.214 1.00 81.56 87 SER A CA 1
ATOM 676 C C . SER A 1 87 ? -16.063 -5.633 27.815 1.00 81.56 87 SER A C 1
ATOM 678 O O . SER A 1 87 ? -15.385 -6.536 27.325 1.00 81.56 87 SER A O 1
ATOM 680 N N . LYS A 1 88 ? -17.037 -5.058 27.123 1.00 86.81 88 LYS A N 1
ATOM 681 C CA . LYS A 1 88 ? -17.280 -5.411 25.727 1.00 86.81 88 LYS A CA 1
ATOM 682 C C . LYS A 1 88 ? -16.991 -4.160 24.872 1.00 86.81 88 LYS A C 1
ATOM 684 O O . LYS A 1 88 ? -17.228 -3.025 25.272 1.00 86.81 88 LYS A O 1
ATOM 689 N N . ILE A 1 89 ? -16.377 -4.382 23.719 1.00 88.56 89 ILE A N 1
ATOM 690 C CA . ILE A 1 89 ? -15.889 -3.384 22.771 1.00 88.56 89 ILE A CA 1
ATOM 691 C C . ILE A 1 89 ? -16.709 -3.550 21.493 1.00 88.56 89 ILE A C 1
ATOM 693 O O . ILE A 1 89 ? -16.770 -4.663 20.960 1.00 88.56 89 ILE A O 1
ATOM 697 N N . HIS A 1 90 ? -17.337 -2.479 21.003 1.00 88.62 90 HIS A N 1
ATOM 698 C CA . HIS A 1 90 ? -17.974 -2.484 19.689 1.00 88.62 90 HIS A CA 1
ATOM 699 C C . HIS A 1 90 ? -17.025 -1.892 18.641 1.00 88.62 90 HIS A C 1
ATOM 701 O O . HIS A 1 90 ? -16.217 -1.007 18.918 1.00 88.62 90 HIS A O 1
ATOM 707 N N . VAL A 1 91 ? -17.067 -2.452 17.438 1.00 88.31 91 VAL A N 1
ATOM 708 C CA . VAL A 1 91 ? -16.246 -2.031 16.299 1.00 88.31 91 VAL A CA 1
ATOM 709 C C . VAL A 1 91 ? -17.113 -2.126 15.055 1.00 88.31 91 VAL A C 1
ATOM 711 O O . VAL A 1 91 ? -17.767 -3.150 14.858 1.00 88.31 91 VAL A O 1
ATOM 714 N N . ASP A 1 92 ? -17.129 -1.102 14.210 1.00 85.50 92 ASP A N 1
ATOM 715 C CA . ASP A 1 92 ? -17.912 -1.134 12.971 1.00 85.50 92 ASP A CA 1
ATOM 716 C C . ASP A 1 92 ? -17.134 -1.732 11.780 1.00 85.50 92 ASP A C 1
ATOM 718 O O . ASP A 1 92 ? -17.724 -2.262 10.831 1.00 85.50 92 ASP A O 1
ATOM 722 N N . ASN A 1 93 ? -15.803 -1.774 11.878 1.00 86.81 93 ASN A N 1
ATOM 723 C CA . ASN A 1 93 ? -14.918 -2.386 10.901 1.00 86.81 93 ASN A CA 1
ATOM 724 C C . ASN A 1 93 ? -14.697 -3.891 11.158 1.00 86.81 93 ASN A C 1
ATOM 726 O O . ASN A 1 93 ? -13.852 -4.308 11.960 1.00 86.81 93 ASN A O 1
ATOM 730 N N . ARG A 1 94 ? -15.399 -4.734 10.388 1.00 89.50 94 ARG A N 1
ATOM 731 C CA . ARG A 1 94 ? -15.228 -6.201 10.422 1.00 89.50 94 ARG A CA 1
ATOM 732 C C . ARG A 1 94 ? -13.800 -6.656 10.120 1.00 89.50 94 ARG A C 1
ATOM 734 O O . ARG A 1 94 ? -13.340 -7.623 10.723 1.00 89.50 94 ARG A O 1
ATOM 741 N N . ALA A 1 95 ? -13.085 -5.975 9.222 1.00 90.44 95 ALA A N 1
ATOM 742 C CA . ALA A 1 95 ? -11.719 -6.354 8.867 1.00 90.44 95 ALA A CA 1
ATOM 743 C C . ALA A 1 95 ? -10.769 -6.206 10.065 1.00 90.44 95 ALA A C 1
ATOM 745 O O . ALA A 1 95 ? -9.906 -7.062 10.264 1.00 90.44 95 ALA A O 1
ATOM 746 N N . SER A 1 96 ? -10.949 -5.170 10.893 1.00 90.88 96 SER A N 1
ATOM 747 C CA . SER A 1 96 ? -10.163 -4.965 12.119 1.00 90.88 96 SER A CA 1
ATOM 748 C C . SER A 1 96 ? -10.391 -6.082 13.136 1.00 90.88 96 SER A C 1
ATOM 750 O O . SER A 1 96 ? -9.427 -6.573 13.728 1.00 90.88 96 SER A O 1
ATOM 752 N N . ILE A 1 97 ? -11.641 -6.536 13.291 1.00 91.19 97 ILE A N 1
ATOM 753 C CA . ILE A 1 97 ? -11.985 -7.688 14.138 1.00 91.19 97 ILE A CA 1
ATOM 754 C C . ILE A 1 97 ? -11.317 -8.954 13.592 1.00 91.19 97 ILE A C 1
ATOM 756 O O . ILE A 1 97 ? -10.537 -9.583 14.300 1.00 91.19 97 ILE A O 1
ATOM 760 N N . MET A 1 98 ? -11.542 -9.288 12.318 1.00 92.75 98 MET A N 1
ATOM 761 C CA . MET A 1 98 ? -10.977 -10.491 11.692 1.00 92.75 98 MET A CA 1
ATOM 762 C C . MET A 1 98 ? -9.448 -10.537 11.776 1.00 92.75 98 MET A C 1
ATOM 764 O O . MET A 1 98 ? -8.871 -11.578 12.093 1.00 92.75 98 MET A O 1
ATOM 768 N N . ALA A 1 99 ? -8.780 -9.412 11.509 1.00 93.31 99 ALA A N 1
ATOM 769 C CA . ALA A 1 99 ? -7.329 -9.322 11.596 1.00 93.31 99 ALA A CA 1
ATOM 770 C C . ALA A 1 99 ? -6.833 -9.532 13.032 1.00 93.31 99 ALA A C 1
ATOM 772 O O . ALA A 1 99 ? -5.827 -10.213 13.229 1.00 93.31 99 ALA A O 1
ATOM 773 N N . SER A 1 100 ? -7.537 -8.968 14.015 1.00 93.44 100 SER A N 1
ATOM 774 C CA . SER A 1 100 ? -7.179 -9.035 15.437 1.00 93.44 100 SER A CA 1
ATOM 775 C C . SER A 1 100 ? -7.508 -10.376 16.088 1.00 93.44 100 SER A C 1
ATOM 777 O O . SER A 1 100 ? -6.897 -10.725 17.092 1.00 93.44 100 SER A O 1
ATOM 779 N N . SER A 1 101 ? -8.431 -11.150 15.519 1.00 91.06 101 SER A N 1
ATOM 780 C CA . SER A 1 101 ? -8.732 -12.522 15.945 1.00 91.06 101 SER A CA 1
ATOM 781 C C . SER A 1 101 ? -7.749 -13.556 15.380 1.00 91.06 101 SER A C 1
ATOM 783 O O . SER A 1 101 ? -7.767 -14.712 15.798 1.00 91.06 101 SER A O 1
ATOM 785 N N . ASN A 1 102 ? -6.873 -13.168 14.446 1.00 90.62 102 ASN A N 1
ATOM 786 C CA . ASN A 1 102 ? -5.913 -14.062 13.805 1.00 90.62 102 ASN A CA 1
ATOM 787 C C . ASN A 1 102 ? -4.501 -13.914 14.402 1.00 90.62 102 ASN A C 1
ATOM 789 O O . ASN A 1 102 ? -3.775 -12.963 14.101 1.00 90.62 102 ASN A O 1
ATOM 793 N N . SER A 1 103 ? -4.055 -14.919 15.163 1.00 89.75 103 SER A N 1
ATOM 794 C CA . SER A 1 103 ? -2.705 -14.968 15.752 1.00 89.75 103 SER A CA 1
ATOM 795 C C . SER A 1 103 ? -1.566 -14.917 14.722 1.00 89.75 103 SER A C 1
ATOM 797 O O . SER A 1 103 ? -0.459 -14.480 15.042 1.00 89.75 103 SER A O 1
ATOM 799 N N . LYS A 1 104 ? -1.837 -15.320 13.473 1.00 91.69 104 LYS A N 1
ATOM 800 C CA . LYS A 1 104 ? -0.890 -15.346 12.347 1.00 91.69 104 LYS A CA 1
ATOM 801 C C . LYS A 1 104 ? -1.028 -14.139 11.415 1.00 91.69 104 LYS A C 1
ATOM 803 O O . LYS A 1 104 ? -0.494 -14.161 10.307 1.00 91.69 104 LYS A O 1
ATOM 808 N N . SER A 1 105 ? -1.738 -13.089 11.829 1.00 89.88 105 SER A N 1
ATOM 809 C CA . SER A 1 105 ? -1.873 -11.869 11.031 1.00 89.88 105 SER A CA 1
ATOM 810 C C . SER A 1 105 ? -0.502 -11.301 10.646 1.00 89.88 105 SER A C 1
ATOM 812 O O . SER A 1 105 ? 0.408 -11.201 11.474 1.00 89.88 105 SER A O 1
ATOM 814 N N . THR A 1 106 ? -0.341 -10.890 9.388 1.00 87.38 106 THR A N 1
ATOM 815 C CA . THR A 1 106 ? 0.887 -10.237 8.905 1.00 87.38 106 THR A CA 1
ATOM 816 C C . THR A 1 106 ? 1.070 -8.845 9.517 1.00 87.38 106 THR A C 1
ATOM 818 O O . THR A 1 106 ? 2.198 -8.360 9.629 1.00 87.38 106 THR A O 1
ATOM 821 N N . ASN A 1 107 ? -0.014 -8.228 9.996 1.00 89.75 107 ASN A N 1
ATOM 822 C CA . ASN A 1 107 ? -0.010 -6.919 10.637 1.00 89.75 107 ASN A CA 1
ATOM 823 C C . ASN A 1 107 ? 0.465 -7.007 12.103 1.00 89.75 107 ASN A C 1
ATOM 825 O O . ASN A 1 107 ? -0.079 -7.762 12.906 1.00 89.75 107 ASN A O 1
ATOM 829 N N . GLU A 1 108 ? 1.488 -6.222 12.457 1.00 90.62 108 GLU A N 1
ATOM 830 C CA . GLU A 1 108 ? 2.077 -6.196 13.804 1.00 90.62 108 GLU A CA 1
ATOM 831 C C . GLU A 1 108 ? 1.083 -5.735 14.881 1.00 90.62 108 GLU A C 1
ATOM 833 O O . GLU A 1 108 ? 0.981 -6.378 15.925 1.00 90.62 108 GLU A O 1
ATOM 838 N N . THR A 1 109 ? 0.317 -4.675 14.612 1.00 91.69 109 THR A N 1
ATOM 839 C CA . THR A 1 109 ? -0.701 -4.133 15.524 1.00 91.69 109 THR A CA 1
ATOM 840 C C . THR A 1 109 ? -1.801 -5.156 15.787 1.00 91.69 109 THR A C 1
ATOM 842 O O . THR A 1 109 ? -2.153 -5.391 16.938 1.00 91.69 109 THR A O 1
ATOM 845 N N . ALA A 1 110 ? -2.271 -5.857 14.750 1.00 93.38 110 ALA A N 1
ATOM 846 C CA . ALA A 1 110 ? -3.269 -6.918 14.905 1.00 93.38 110 ALA A CA 1
ATOM 847 C C . ALA A 1 110 ? -2.773 -8.050 15.823 1.00 93.38 110 ALA A C 1
ATOM 849 O O . ALA A 1 110 ? -3.507 -8.509 16.695 1.00 93.38 110 ALA A O 1
ATOM 850 N N . ARG A 1 111 ? -1.500 -8.457 15.692 1.00 94.25 111 ARG A N 1
ATOM 851 C CA . ARG A 1 111 ? -0.897 -9.454 16.594 1.00 94.25 111 ARG A CA 1
ATOM 852 C C . ARG A 1 111 ? -0.776 -8.948 18.034 1.00 94.25 111 ARG A C 1
ATOM 854 O O . ARG A 1 111 ? -0.916 -9.746 18.957 1.00 94.25 111 ARG A O 1
ATOM 861 N N . LYS A 1 112 ? -0.506 -7.653 18.245 1.00 94.25 112 LYS A N 1
ATOM 862 C CA . LYS A 1 112 ? -0.502 -7.042 19.589 1.00 94.25 112 LYS A CA 1
ATOM 863 C C . LYS A 1 112 ? -1.900 -7.080 20.206 1.00 94.25 112 LYS A C 1
ATOM 865 O O . LYS A 1 112 ? -2.035 -7.554 21.329 1.00 94.25 112 LYS A O 1
ATOM 870 N N . ILE A 1 113 ? -2.928 -6.694 19.446 1.00 94.12 113 ILE A N 1
ATOM 871 C CA . ILE A 1 113 ? -4.332 -6.776 19.880 1.00 94.12 113 ILE A CA 1
ATOM 872 C C . ILE A 1 113 ? -4.691 -8.215 20.255 1.00 94.12 113 ILE A C 1
ATOM 874 O O . ILE A 1 113 ? -5.188 -8.441 21.355 1.00 94.12 113 ILE A O 1
ATOM 878 N N . PHE A 1 114 ? -4.374 -9.191 19.395 1.00 95.12 114 PHE A N 1
ATOM 879 C CA . PHE A 1 114 ? -4.623 -10.609 19.669 1.00 95.12 114 PHE A CA 1
ATOM 880 C C . PHE A 1 114 ? -4.032 -11.046 21.018 1.00 95.12 114 PHE A C 1
ATOM 882 O O . PHE A 1 114 ? -4.719 -11.670 21.824 1.00 95.12 114 PHE A O 1
ATOM 889 N N . LYS A 1 115 ? -2.769 -10.687 21.292 1.00 95.56 115 LYS A N 1
ATOM 890 C CA . LYS A 1 115 ? -2.097 -11.015 22.560 1.00 95.56 115 LYS A CA 1
ATOM 891 C C . LYS A 1 115 ? -2.785 -10.372 23.764 1.00 95.56 115 LYS A C 1
ATOM 893 O O . LYS A 1 115 ? -2.972 -11.045 24.770 1.00 95.56 115 LYS A O 1
ATOM 898 N N . ILE A 1 116 ? -3.177 -9.101 23.661 1.00 93.75 116 ILE A N 1
ATOM 899 C CA . ILE A 1 116 ? -3.870 -8.391 24.746 1.00 93.75 116 ILE A CA 1
ATOM 900 C C . ILE A 1 116 ? -5.223 -9.047 25.034 1.00 93.75 116 ILE A C 1
ATOM 902 O O . ILE A 1 116 ? -5.538 -9.292 26.196 1.00 93.75 116 ILE A O 1
ATOM 906 N N . LEU A 1 117 ? -5.997 -9.374 23.995 1.00 92.88 117 LEU A N 1
ATOM 907 C CA . LEU A 1 117 ? -7.290 -10.048 24.138 1.00 92.88 117 LEU A CA 1
ATOM 908 C C . LEU A 1 117 ? -7.142 -11.447 24.750 1.00 92.88 117 LEU A C 1
ATOM 910 O O . LEU A 1 117 ? -7.941 -11.826 25.601 1.00 92.88 117 LEU A O 1
ATOM 914 N N . LEU A 1 118 ? -6.099 -12.191 24.370 1.00 93.75 118 LEU A N 1
ATOM 915 C CA . LEU A 1 118 ? -5.811 -13.509 24.937 1.00 93.75 118 LEU A CA 1
ATOM 916 C C . LEU A 1 118 ? -5.482 -13.433 26.437 1.00 93.75 118 LEU A C 1
ATOM 918 O O . LEU A 1 118 ? -5.969 -14.254 27.209 1.00 93.75 118 LEU A O 1
ATOM 922 N N . SER A 1 119 ? -4.699 -12.434 26.855 1.00 93.56 119 SER A N 1
ATOM 923 C CA . SER A 1 119 ? -4.365 -12.209 28.269 1.00 93.56 119 SER A CA 1
ATOM 924 C C . SER A 1 119 ? -5.526 -11.639 29.094 1.00 93.56 119 SER A C 1
ATOM 926 O O . SER A 1 119 ? -5.472 -11.665 30.320 1.00 93.56 119 SER A O 1
ATOM 928 N N . ASN A 1 120 ? -6.574 -11.121 28.446 1.00 90.50 120 ASN A N 1
ATOM 929 C CA . ASN A 1 120 ? -7.704 -10.459 29.095 1.00 90.50 120 ASN A CA 1
ATOM 930 C C . ASN A 1 120 ? -9.042 -11.070 28.633 1.00 90.50 120 ASN A C 1
ATOM 932 O O . ASN A 1 120 ? -9.801 -10.418 27.914 1.00 90.50 120 ASN A O 1
ATOM 936 N N . PRO A 1 121 ? -9.395 -12.291 29.084 1.00 89.31 121 PRO A N 1
ATOM 937 C CA . PRO A 1 121 ? -10.572 -13.028 28.597 1.00 89.31 121 PRO A CA 1
ATOM 938 C C . PRO A 1 121 ? -11.920 -12.350 28.903 1.00 89.31 121 PRO A C 1
ATOM 940 O O . PRO A 1 121 ? -12.945 -12.691 28.309 1.00 89.31 121 PRO A O 1
ATOM 943 N N . ARG A 1 122 ? -11.922 -11.380 29.825 1.00 86.62 122 ARG A N 1
ATOM 944 C CA . ARG A 1 122 ? -1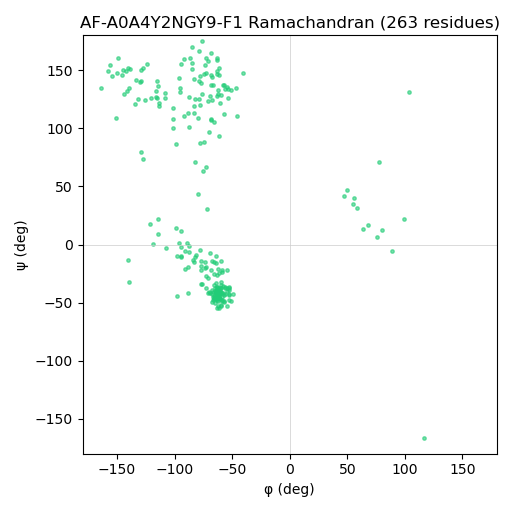3.080 -10.540 30.160 1.00 86.62 122 ARG A CA 1
ATOM 945 C C . ARG A 1 122 ? -13.392 -9.500 29.082 1.00 86.62 122 ARG A C 1
ATOM 947 O O . ARG A 1 122 ? -14.518 -9.017 29.043 1.00 86.62 122 ARG A O 1
ATOM 954 N N . ILE A 1 123 ? -12.429 -9.174 28.215 1.00 89.12 123 ILE A N 1
ATOM 955 C CA . ILE A 1 123 ? -12.619 -8.232 27.114 1.00 89.12 123 ILE A CA 1
ATOM 956 C C . ILE A 1 123 ? -13.247 -8.968 25.931 1.00 89.12 123 ILE A C 1
ATOM 958 O O . ILE A 1 123 ? -12.662 -9.896 25.374 1.00 89.12 123 ILE A O 1
ATOM 962 N N . LYS A 1 124 ? -14.436 -8.536 25.513 1.00 88.38 124 LYS A N 1
ATOM 963 C CA . LYS A 1 124 ? -15.157 -9.111 24.370 1.00 88.38 124 LYS A CA 1
ATOM 964 C C . LYS A 1 124 ? -15.264 -8.101 23.239 1.00 88.38 124 LYS A C 1
ATOM 966 O O . LYS A 1 124 ? -15.839 -7.040 23.420 1.00 88.38 124 LYS A O 1
ATOM 971 N N . VAL A 1 125 ? -14.750 -8.426 22.058 1.00 89.50 125 VAL A N 1
ATOM 972 C CA . VAL A 1 125 ? -14.884 -7.575 20.866 1.00 89.50 125 VAL A CA 1
ATOM 973 C C . VAL A 1 125 ? -16.077 -8.054 20.045 1.00 89.50 125 VAL A C 1
ATOM 975 O O . VAL A 1 125 ? -16.247 -9.252 19.842 1.00 89.50 125 VAL A O 1
ATOM 978 N N . SER A 1 126 ? -16.919 -7.132 19.590 1.00 89.12 126 SER A N 1
ATOM 979 C CA . SER A 1 126 ? -18.135 -7.440 18.832 1.00 89.12 126 SER A CA 1
ATOM 980 C C . SER A 1 126 ? -18.371 -6.413 17.737 1.00 89.12 126 SER A C 1
ATOM 982 O O . SER A 1 126 ? -18.005 -5.248 17.878 1.00 89.12 126 SER A O 1
ATOM 984 N N . TRP A 1 127 ? -18.979 -6.856 16.643 1.00 90.94 127 TRP A N 1
ATOM 985 C CA . TRP A 1 127 ? -19.283 -5.983 15.521 1.00 90.94 127 TRP A CA 1
ATOM 986 C C . TRP A 1 127 ? -20.582 -5.206 15.750 1.00 90.94 127 TRP A C 1
ATOM 988 O O . TRP A 1 127 ? -21.549 -5.763 16.270 1.00 90.94 127 TRP A O 1
ATOM 998 N N . VAL A 1 128 ? -20.615 -3.944 15.326 1.00 86.44 128 VAL A N 1
ATOM 999 C CA . VAL A 1 128 ? -21.843 -3.143 15.222 1.00 86.44 128 VAL A CA 1
ATOM 1000 C C . VAL A 1 128 ? -21.978 -2.548 13.835 1.00 86.44 128 VAL A C 1
ATOM 1002 O O . VAL A 1 128 ? -20.998 -2.299 13.142 1.00 86.44 128 VAL A O 1
ATOM 1005 N N . LYS A 1 129 ? -23.215 -2.313 13.411 1.00 84.19 129 LYS A N 1
ATOM 1006 C CA . LYS A 1 129 ? -23.474 -1.656 12.135 1.00 84.19 129 LYS A CA 1
ATOM 1007 C C . LYS A 1 129 ? -23.205 -0.153 12.261 1.00 84.19 129 LYS A C 1
ATOM 1009 O O . LYS A 1 129 ? -23.749 0.493 13.154 1.00 84.19 129 LYS A O 1
ATOM 1014 N N . ALA A 1 130 ? -22.417 0.394 11.339 1.00 80.50 130 ALA A N 1
ATOM 1015 C CA . ALA A 1 130 ? -22.226 1.836 11.213 1.00 80.50 130 ALA A CA 1
ATOM 1016 C C . ALA A 1 130 ? -23.547 2.543 10.851 1.00 80.50 130 ALA A C 1
ATOM 1018 O O . ALA A 1 130 ? -24.354 1.993 10.095 1.00 80.50 130 ALA A O 1
ATOM 1019 N N . HIS A 1 131 ? -23.733 3.774 11.344 1.00 76.81 131 HIS A N 1
ATOM 1020 C CA . HIS A 1 131 ? -24.897 4.638 11.053 1.00 76.81 131 HIS A CA 1
ATOM 1021 C C . HIS A 1 131 ? -26.260 4.009 11.375 1.00 76.81 131 HIS A C 1
ATOM 1023 O O . HIS A 1 131 ? -27.214 4.132 10.608 1.00 76.81 131 HIS A O 1
ATOM 1029 N N . ALA A 1 132 ? -26.342 3.286 12.489 1.00 83.31 132 ALA A N 1
ATOM 1030 C CA . ALA A 1 132 ? -27.546 2.566 12.897 1.00 83.31 132 ALA A CA 1
ATOM 1031 C C . ALA A 1 132 ? -28.180 3.106 14.195 1.00 83.31 132 ALA A C 1
ATOM 1033 O O . ALA A 1 132 ? -28.884 2.356 14.866 1.00 83.31 132 ALA A O 1
ATOM 1034 N N . GLY A 1 133 ? -27.918 4.360 14.589 1.00 79.56 133 GLY A N 1
ATOM 1035 C CA . GLY A 1 133 ? -28.450 4.918 15.840 1.00 79.56 133 GLY A CA 1
ATOM 1036 C C . GLY A 1 133 ? -27.672 4.500 17.092 1.00 79.56 133 GLY A C 1
ATOM 1037 O O . GLY A 1 133 ? -28.169 4.648 18.207 1.00 79.56 133 GLY A O 1
ATOM 1038 N N . ASN A 1 134 ? -26.481 3.905 16.947 1.00 83.25 134 ASN A N 1
ATOM 1039 C CA . ASN A 1 134 ? -25.673 3.516 18.100 1.00 83.25 134 ASN A CA 1
ATOM 1040 C C . ASN A 1 134 ? -24.937 4.747 18.642 1.00 83.25 134 ASN A C 1
ATOM 1042 O O . ASN A 1 134 ? -23.977 5.205 18.026 1.00 83.25 134 ASN A O 1
ATOM 1046 N N . ILE A 1 135 ? -25.358 5.235 19.812 1.00 86.06 135 ILE A N 1
ATOM 1047 C CA . ILE A 1 135 ? -24.841 6.472 20.418 1.00 86.06 135 ILE A CA 1
ATOM 1048 C C . ILE A 1 135 ? -23.315 6.485 20.582 1.00 86.06 135 ILE A C 1
ATOM 1050 O O . ILE A 1 135 ? -22.677 7.510 20.358 1.00 86.06 135 ILE A O 1
ATOM 1054 N N . GLY A 1 136 ? -22.705 5.346 20.930 1.00 84.19 136 GLY A N 1
ATOM 1055 C CA . GLY A 1 136 ? -21.252 5.234 21.039 1.00 84.19 136 GLY A CA 1
ATOM 1056 C C . GLY A 1 136 ? -20.576 5.315 19.676 1.00 84.19 136 GLY A C 1
ATOM 1057 O O . GLY A 1 136 ? -19.576 6.013 19.547 1.00 84.19 136 GLY A O 1
ATOM 1058 N N . ASN A 1 137 ? -21.149 4.660 18.660 1.00 83.31 137 ASN A N 1
ATOM 1059 C CA . ASN A 1 137 ? -20.681 4.744 17.272 1.00 83.31 137 ASN A CA 1
ATOM 1060 C C . ASN A 1 137 ? -20.726 6.148 16.729 1.00 83.31 137 ASN A C 1
ATOM 1062 O O . ASN A 1 137 ? -19.712 6.664 16.283 1.00 83.31 137 ASN A O 1
ATOM 1066 N N . GLU A 1 138 ? -21.864 6.804 16.847 1.00 85.50 138 GLU A N 1
ATOM 1067 C CA . GLU A 1 138 ? -22.021 8.167 16.359 1.00 85.50 138 GLU A CA 1
ATOM 1068 C C . GLU A 1 138 ? -21.094 9.141 17.094 1.00 85.50 138 GLU A C 1
ATOM 1070 O O . GLU A 1 138 ? -20.514 10.034 16.473 1.00 85.50 138 GLU A O 1
ATOM 1075 N N . ARG A 1 139 ? -20.871 8.931 18.399 1.00 88.81 139 ARG A N 1
ATOM 1076 C CA . ARG A 1 139 ? -19.911 9.727 19.166 1.00 88.81 139 ARG A CA 1
ATOM 1077 C C . ARG A 1 139 ? -18.471 9.502 18.709 1.00 88.81 139 ARG A C 1
ATOM 1079 O O . ARG A 1 139 ? -17.749 10.482 18.540 1.00 88.81 139 ARG A O 1
ATOM 1086 N N . ALA A 1 140 ? -18.046 8.256 18.508 1.00 86.44 140 ALA A N 1
ATOM 1087 C CA . ALA A 1 140 ? -16.709 7.956 17.998 1.00 86.44 140 ALA A CA 1
ATOM 1088 C C . ALA A 1 140 ? -16.502 8.516 16.586 1.00 86.44 140 ALA A C 1
ATOM 1090 O O . ALA A 1 140 ? -15.456 9.095 16.310 1.00 86.44 140 ALA A O 1
ATOM 1091 N N . ASP A 1 141 ? -17.522 8.441 15.730 1.00 83.94 141 ASP A N 1
ATOM 1092 C CA . ASP A 1 141 ? -17.502 9.009 14.381 1.00 83.94 141 ASP A CA 1
ATOM 1093 C C . ASP A 1 141 ? -17.289 10.519 14.407 1.00 83.94 141 ASP A C 1
ATOM 1095 O O . ASP A 1 141 ? -16.543 11.055 13.582 1.00 83.94 141 ASP A O 1
ATOM 1099 N N . GLN A 1 142 ? -17.955 11.205 15.338 1.00 87.81 142 GLN A N 1
ATOM 1100 C CA . GLN A 1 142 ? -17.800 12.640 15.528 1.00 87.81 142 GLN A CA 1
ATOM 1101 C C . GLN A 1 142 ? -16.393 12.978 16.028 1.00 87.81 142 GLN A C 1
ATOM 1103 O O . GLN A 1 142 ? -15.730 13.822 15.435 1.00 87.81 142 GLN A O 1
ATOM 1108 N N . LEU A 1 143 ? -15.902 12.266 17.048 1.00 89.44 143 LEU A N 1
ATOM 1109 C CA . LEU A 1 143 ? -14.552 12.467 17.584 1.00 89.44 143 LEU A CA 1
ATOM 1110 C C . LEU A 1 143 ? -13.471 12.224 16.527 1.00 89.44 143 LEU A C 1
ATOM 1112 O O . LEU A 1 143 ? -12.525 12.999 16.418 1.00 89.44 143 LEU A O 1
ATOM 1116 N N . ALA A 1 144 ? -13.625 11.179 15.716 1.00 86.81 144 ALA A N 1
ATOM 1117 C CA . ALA A 1 144 ? -12.702 10.886 14.634 1.00 86.81 144 ALA A CA 1
ATOM 1118 C C . ALA A 1 144 ? -12.718 11.989 13.573 1.00 86.81 144 ALA A C 1
ATOM 1120 O O . ALA A 1 144 ? -11.655 12.415 13.134 1.00 86.81 144 ALA A O 1
ATOM 1121 N N . LYS A 1 145 ? -13.896 12.508 13.191 1.00 87.75 145 LYS A N 1
ATOM 1122 C CA . LYS A 1 145 ? -13.993 13.660 12.277 1.00 87.75 145 LYS A CA 1
ATOM 1123 C C . LYS A 1 145 ? -13.307 14.891 12.857 1.00 87.75 145 LYS A C 1
ATOM 1125 O O . LYS A 1 145 ? -12.503 15.503 12.160 1.00 87.75 145 LYS A O 1
ATOM 1130 N N . ASP A 1 146 ? -13.562 15.219 14.117 1.00 89.69 146 ASP A N 1
ATOM 1131 C CA . ASP A 1 146 ? -12.967 16.388 14.770 1.00 89.69 146 ASP A CA 1
ATOM 1132 C C . ASP A 1 146 ? -11.436 16.253 14.854 1.00 89.69 146 ASP A C 1
ATOM 1134 O O . ASP A 1 146 ? -10.703 17.219 14.618 1.00 89.69 146 ASP A O 1
ATOM 1138 N N . ALA A 1 147 ? -10.939 15.033 15.083 1.00 88.56 147 ALA A N 1
ATOM 1139 C CA . ALA A 1 147 ? -9.515 14.729 15.135 1.00 88.56 147 ALA A CA 1
ATOM 1140 C C . ALA A 1 147 ? -8.788 14.923 13.796 1.00 88.56 147 ALA A C 1
ATOM 1142 O O . ALA A 1 147 ? -7.597 15.223 13.797 1.00 88.56 147 ALA A O 1
ATOM 1143 N N . THR A 1 148 ? -9.471 14.828 12.650 1.00 85.94 148 THR A N 1
ATOM 1144 C CA . THR A 1 148 ? -8.841 15.110 11.340 1.00 85.94 148 THR A CA 1
ATOM 1145 C C . THR A 1 148 ? -8.300 16.537 11.250 1.00 85.94 148 THR A C 1
ATOM 1147 O O . THR A 1 148 ? -7.256 16.782 10.636 1.00 85.94 148 THR A O 1
ATOM 1150 N N . GLN A 1 149 ? -9.000 17.478 11.885 1.00 85.50 149 GLN A N 1
ATOM 1151 C CA . GLN A 1 149 ? -8.697 18.904 11.847 1.00 85.50 149 GLN A CA 1
ATOM 1152 C C . GLN A 1 149 ? -7.909 19.341 13.082 1.00 85.50 149 GLN A C 1
ATOM 1154 O O . GLN A 1 149 ? -6.916 20.052 12.948 1.00 85.50 149 GLN A O 1
ATOM 1159 N N . HIS A 1 150 ? -8.317 18.877 14.265 1.00 86.62 150 HIS A N 1
ATOM 1160 C CA . HIS A 1 150 ? -7.840 19.389 15.554 1.00 86.62 150 HIS A CA 1
ATOM 1161 C C . HIS A 1 150 ? -7.120 18.335 16.411 1.00 86.62 150 HIS A C 1
ATOM 1163 O O . HIS A 1 150 ? -6.709 18.622 17.534 1.00 86.62 150 HIS A O 1
ATOM 1169 N N . GLY A 1 151 ? -6.992 17.100 15.920 1.00 83.50 151 GLY A N 1
ATOM 1170 C CA . GLY A 1 151 ? -6.411 15.991 16.671 1.00 83.50 151 GLY A CA 1
ATOM 1171 C C . GLY A 1 151 ? -4.899 16.108 16.822 1.00 83.50 151 GLY A C 1
ATOM 1172 O O . GLY A 1 151 ? -4.194 16.580 15.928 1.00 83.50 151 GLY A O 1
ATOM 1173 N N . GLN A 1 152 ? -4.387 15.617 17.950 1.00 86.88 152 GLN A N 1
ATOM 1174 C CA . GLN A 1 152 ? -2.947 15.511 18.164 1.00 86.88 152 GLN A CA 1
ATOM 1175 C C . GLN A 1 152 ? -2.341 14.476 17.200 1.00 86.88 152 GLN A C 1
ATOM 1177 O O . GLN A 1 152 ? -2.930 13.402 17.026 1.00 86.88 152 GLN A O 1
ATOM 1182 N N . PRO A 1 153 ? -1.181 14.756 16.579 1.00 86.75 153 PRO A N 1
ATOM 1183 C CA . PRO A 1 153 ? -0.517 13.801 15.701 1.00 86.75 153 PRO A CA 1
ATOM 1184 C C . PRO A 1 153 ? -0.161 12.502 16.432 1.00 86.75 153 PRO A C 1
ATOM 1186 O O . PRO A 1 153 ? 0.507 12.515 17.466 1.00 86.75 153 PRO A O 1
ATOM 1189 N N . TYR A 1 154 ? -0.547 11.366 15.859 1.00 84.38 154 TYR A N 1
ATOM 1190 C CA . TYR A 1 154 ? -0.232 10.040 16.377 1.00 84.38 154 TYR A CA 1
ATOM 1191 C C . TYR A 1 154 ? 0.917 9.411 15.584 1.00 84.38 154 TYR A C 1
ATOM 1193 O O . TYR A 1 154 ? 0.739 8.880 14.487 1.00 84.38 154 TYR A O 1
ATOM 1201 N N . SER A 1 155 ? 2.125 9.462 16.145 1.00 75.81 155 SER A N 1
ATOM 1202 C CA . SER A 1 155 ? 3.365 9.042 15.472 1.00 75.81 155 SER A CA 1
ATOM 1203 C C . SER A 1 155 ? 3.697 7.551 15.610 1.00 75.81 155 SER A C 1
ATOM 1205 O O . SER A 1 155 ? 4.629 7.069 14.967 1.00 75.81 155 SER A O 1
ATOM 1207 N N . HIS A 1 156 ? 2.947 6.787 16.412 1.00 75.75 156 HIS A N 1
ATOM 1208 C CA . HIS A 1 156 ? 3.268 5.378 16.679 1.00 75.75 156 HIS A CA 1
ATOM 1209 C C . HIS A 1 156 ? 2.881 4.428 15.524 1.00 75.75 156 HIS A C 1
ATOM 1211 O O . HIS A 1 156 ? 3.347 3.285 15.464 1.00 75.75 156 HIS A O 1
ATOM 1217 N N . THR A 1 157 ? 2.064 4.885 14.567 1.00 77.38 157 THR A N 1
ATOM 1218 C CA . THR A 1 157 ? 1.648 4.077 13.411 1.00 77.38 157 THR A CA 1
ATOM 1219 C C . THR A 1 157 ? 2.646 4.208 12.259 1.00 77.38 157 THR A C 1
ATOM 1221 O O . THR A 1 157 ? 2.754 5.250 11.619 1.00 77.38 157 THR A O 1
ATOM 1224 N N . LYS A 1 158 ? 3.347 3.115 11.932 1.00 83.06 158 LYS A N 1
ATOM 1225 C CA . LYS A 1 158 ? 4.254 3.060 10.770 1.00 83.06 158 LYS A CA 1
ATOM 1226 C C . LYS A 1 158 ? 3.493 3.252 9.449 1.00 83.06 158 LYS A C 1
ATOM 1228 O O . LYS A 1 158 ? 2.351 2.806 9.300 1.00 83.06 158 LYS A O 1
ATOM 1233 N N . LEU A 1 159 ? 4.159 3.835 8.453 1.00 82.81 159 LEU A N 1
ATOM 1234 C CA . LEU A 1 159 ? 3.618 3.957 7.096 1.00 82.81 159 LEU A CA 1
ATOM 1235 C C . LEU A 1 159 ? 3.345 2.576 6.464 1.00 82.81 159 LEU A C 1
ATOM 1237 O O . LEU A 1 159 ? 4.098 1.625 6.708 1.00 82.81 159 LEU A O 1
ATOM 1241 N N . PRO A 1 160 ? 2.300 2.438 5.624 1.00 81.94 160 PRO A N 1
ATOM 1242 C CA . PRO A 1 160 ? 2.035 1.196 4.908 1.00 81.94 160 PRO A CA 1
ATOM 1243 C C . PRO A 1 160 ? 3.227 0.763 4.046 1.00 81.94 160 PRO A C 1
ATOM 1245 O O . PRO A 1 160 ? 3.778 1.554 3.278 1.00 81.94 160 PRO A O 1
ATOM 1248 N N . LYS A 1 161 ? 3.561 -0.534 4.062 1.00 85.19 161 LYS A N 1
ATOM 1249 C CA . LYS A 1 161 ? 4.576 -1.107 3.157 1.00 85.19 161 LYS A CA 1
ATOM 1250 C C . LYS A 1 161 ? 4.312 -0.781 1.672 1.00 85.19 161 LYS A C 1
ATOM 1252 O O . LYS A 1 161 ? 5.277 -0.441 0.987 1.00 85.19 161 LYS A O 1
ATOM 1257 N N . PRO A 1 162 ? 3.066 -0.840 1.149 1.00 84.50 162 PRO A N 1
ATOM 1258 C CA . PRO A 1 162 ? 2.784 -0.434 -0.229 1.00 84.50 162 PRO A CA 1
ATOM 1259 C C . PRO A 1 162 ? 3.118 1.033 -0.514 1.00 84.50 162 PRO A C 1
ATOM 1261 O O . PRO A 1 162 ? 3.653 1.322 -1.580 1.00 84.50 162 PRO A O 1
ATOM 1264 N N . HIS A 1 163 ? 2.870 1.933 0.443 1.00 85.50 163 HIS A N 1
ATOM 1265 C CA . HIS A 1 163 ? 3.184 3.355 0.307 1.00 85.50 163 HIS A CA 1
ATOM 1266 C C . HIS A 1 163 ? 4.700 3.574 0.204 1.00 85.50 163 HIS A C 1
ATOM 1268 O O . HIS A 1 163 ? 5.172 4.168 -0.763 1.00 85.50 163 HIS A O 1
ATOM 1274 N N . ILE A 1 164 ? 5.478 2.985 1.121 1.00 89.75 164 ILE A N 1
ATOM 1275 C CA . ILE A 1 164 ? 6.951 3.046 1.083 1.00 89.75 164 ILE A CA 1
ATOM 1276 C C . ILE A 1 164 ? 7.487 2.452 -0.227 1.00 89.75 164 ILE A C 1
ATOM 1278 O O . ILE A 1 164 ? 8.337 3.048 -0.884 1.00 89.75 164 ILE A O 1
ATOM 1282 N N . LYS A 1 165 ? 6.966 1.293 -0.653 1.00 91.06 165 LYS A N 1
ATOM 1283 C CA . LYS A 1 165 ? 7.355 0.665 -1.925 1.00 91.06 165 LYS A CA 1
ATOM 1284 C C . LYS A 1 165 ? 7.037 1.568 -3.121 1.00 91.06 165 LYS A C 1
ATOM 1286 O O . LYS A 1 165 ? 7.825 1.614 -4.060 1.00 91.06 165 LYS A O 1
ATOM 1291 N N . GLY A 1 166 ? 5.909 2.277 -3.083 1.00 92.06 166 GLY A N 1
ATOM 1292 C CA . GLY A 1 166 ? 5.528 3.270 -4.084 1.00 92.06 166 GLY A CA 1
ATOM 1293 C C . GLY A 1 166 ? 6.518 4.431 -4.152 1.00 92.06 166 GLY A C 1
ATOM 1294 O O . GLY A 1 166 ? 7.001 4.739 -5.239 1.00 92.06 166 GLY A O 1
ATOM 1295 N N . LEU A 1 167 ? 6.886 5.006 -3.002 1.00 93.06 167 LEU A N 1
ATOM 1296 C CA . LEU A 1 167 ? 7.884 6.080 -2.913 1.00 93.06 167 LEU A CA 1
ATOM 1297 C C . LEU A 1 167 ? 9.243 5.649 -3.473 1.00 93.06 167 LEU A C 1
ATOM 1299 O O . LEU A 1 167 ? 9.813 6.345 -4.310 1.00 93.06 167 LEU A O 1
ATOM 1303 N N . LEU A 1 168 ? 9.735 4.479 -3.059 1.00 95.69 168 LEU A N 1
ATOM 1304 C CA . LEU A 1 168 ? 11.010 3.942 -3.540 1.00 95.69 168 LEU A CA 1
ATOM 1305 C C . LEU A 1 168 ? 10.978 3.680 -5.048 1.00 95.69 168 LEU A C 1
ATOM 1307 O O . LEU A 1 168 ? 11.907 4.050 -5.757 1.00 95.69 168 LEU A O 1
ATOM 1311 N N . ARG A 1 169 ? 9.892 3.084 -5.557 1.00 95.44 169 ARG A N 1
ATOM 1312 C CA . ARG A 1 169 ? 9.724 2.816 -6.993 1.00 95.44 169 ARG A CA 1
ATOM 1313 C C . ARG A 1 169 ? 9.673 4.107 -7.806 1.00 95.44 169 ARG A C 1
ATOM 1315 O O . ARG A 1 169 ? 10.239 4.137 -8.893 1.00 95.44 169 ARG A O 1
ATOM 1322 N N . LYS A 1 170 ? 9.008 5.146 -7.291 1.00 95.44 170 LYS A N 1
ATOM 1323 C CA . LYS A 1 170 ? 8.950 6.468 -7.923 1.00 95.44 170 LYS A CA 1
ATOM 1324 C C . LYS A 1 170 ? 10.346 7.084 -8.016 1.00 95.44 170 LYS A C 1
ATOM 1326 O O . LYS A 1 170 ? 10.775 7.389 -9.120 1.00 95.44 170 LYS A O 1
ATOM 1331 N N . ARG A 1 171 ? 11.075 7.164 -6.897 1.00 96.81 171 ARG A N 1
ATOM 1332 C CA . ARG A 1 171 ? 12.441 7.713 -6.873 1.00 96.81 171 ARG A CA 1
ATOM 1333 C C . ARG A 1 171 ? 13.381 6.947 -7.804 1.00 96.81 171 ARG A C 1
ATOM 1335 O O . ARG A 1 171 ? 14.063 7.552 -8.616 1.00 96.81 171 ARG A O 1
ATOM 1342 N N . MET A 1 172 ? 13.358 5.617 -7.735 1.00 97.56 172 MET A N 1
ATOM 1343 C CA . MET A 1 172 ? 14.152 4.757 -8.615 1.00 97.56 172 MET A CA 1
ATOM 1344 C C . MET A 1 172 ? 13.858 5.030 -10.100 1.00 97.56 172 MET A C 1
ATOM 1346 O O . MET A 1 172 ? 14.783 5.088 -10.902 1.00 97.56 172 MET A O 1
ATOM 1350 N N . LEU A 1 173 ? 12.586 5.198 -10.482 1.00 96.81 173 LEU A N 1
ATOM 1351 C CA . LEU A 1 173 ? 12.207 5.525 -11.861 1.00 96.81 173 LEU A CA 1
ATOM 1352 C C . LEU A 1 173 ? 12.680 6.919 -12.285 1.00 96.81 173 LEU A C 1
ATOM 1354 O O . LEU A 1 173 ? 13.134 7.074 -13.412 1.00 96.81 173 LEU A O 1
ATOM 1358 N N . GLU A 1 174 ? 12.585 7.916 -11.406 1.00 97.25 174 GLU A N 1
ATOM 1359 C CA . GLU A 1 174 ? 13.051 9.284 -11.672 1.00 97.25 174 GLU A CA 1
ATOM 1360 C C . GLU A 1 174 ? 14.574 9.332 -11.861 1.00 97.25 174 GLU A C 1
ATOM 1362 O O . GLU A 1 174 ? 15.065 9.930 -12.822 1.00 97.25 174 GLU A O 1
ATOM 1367 N N . GLU A 1 175 ? 15.323 8.650 -10.994 1.00 97.44 175 GLU A N 1
ATOM 1368 C CA . GLU A 1 175 ? 16.779 8.518 -11.103 1.00 97.44 175 GLU A CA 1
ATOM 1369 C C . GLU A 1 175 ? 17.173 7.759 -12.377 1.00 97.44 175 GLU A C 1
ATOM 1371 O O . GLU A 1 175 ? 18.024 8.229 -13.136 1.00 97.44 175 GLU A O 1
ATOM 1376 N N . TRP A 1 176 ? 16.507 6.636 -12.673 1.00 96.50 176 TRP A N 1
ATOM 1377 C CA . TRP A 1 176 ? 16.757 5.870 -13.895 1.00 96.50 176 TRP A CA 1
ATOM 1378 C C . TRP A 1 176 ? 16.445 6.690 -15.150 1.00 96.50 176 TRP A C 1
ATOM 1380 O O . TRP A 1 176 ? 17.256 6.727 -16.071 1.00 96.50 176 TRP A O 1
ATOM 1390 N N . GLN A 1 177 ? 15.327 7.417 -15.178 1.00 97.00 177 GLN A N 1
ATOM 1391 C CA . GLN A 1 177 ? 14.974 8.287 -16.298 1.00 97.00 177 GLN A CA 1
ATOM 1392 C C . GLN A 1 177 ? 15.987 9.421 -16.489 1.00 97.00 177 GLN A C 1
ATOM 1394 O O . GLN A 1 177 ? 16.303 9.781 -17.623 1.00 97.00 177 GLN A O 1
ATOM 1399 N N . THR A 1 178 ? 16.497 9.987 -15.394 1.00 97.00 178 THR A N 1
ATOM 1400 C CA . THR A 1 178 ? 17.510 11.050 -15.431 1.00 97.00 178 THR A CA 1
ATOM 1401 C C . THR A 1 178 ? 18.824 10.525 -15.998 1.00 97.00 178 THR A C 1
ATOM 1403 O O . THR A 1 178 ? 19.389 11.136 -16.905 1.00 97.00 178 THR A O 1
ATOM 1406 N N . SER A 1 179 ? 19.272 9.359 -15.525 1.00 95.56 179 SER A N 1
ATOM 1407 C CA . SER A 1 179 ? 20.441 8.672 -16.078 1.00 95.56 179 SER A CA 1
ATOM 1408 C C . SER A 1 179 ? 20.238 8.325 -17.554 1.00 95.56 179 SER A C 1
ATOM 1410 O O . SER A 1 179 ? 21.132 8.561 -18.357 1.00 95.56 179 SER A O 1
ATOM 1412 N N . TRP A 1 180 ? 19.048 7.861 -17.941 1.00 94.44 180 TRP A N 1
ATOM 1413 C CA . TRP A 1 180 ? 18.735 7.529 -19.330 1.00 94.44 180 TRP A CA 1
ATOM 1414 C C . TRP A 1 180 ? 18.752 8.748 -20.256 1.00 94.44 180 TRP A C 1
ATOM 1416 O O . TRP A 1 180 ? 19.267 8.685 -21.369 1.00 94.44 180 TRP A O 1
ATOM 1426 N N . LYS A 1 181 ? 18.239 9.886 -19.781 1.00 95.00 181 LYS A N 1
ATOM 1427 C CA . LYS A 1 181 ? 18.242 11.147 -20.526 1.00 95.00 181 LYS A CA 1
ATOM 1428 C C . LYS A 1 181 ? 19.652 11.695 -20.733 1.00 95.00 181 LYS A C 1
ATOM 1430 O O . LYS A 1 181 ? 19.964 12.125 -21.842 1.00 95.00 181 LYS A O 1
ATOM 1435 N N . ASN A 1 182 ? 20.466 11.674 -19.680 1.00 94.75 182 ASN A N 1
ATOM 1436 C CA . ASN A 1 182 ? 21.774 12.332 -19.646 1.00 94.75 182 ASN A CA 1
ATOM 1437 C C . ASN A 1 182 ? 22.941 11.401 -20.013 1.00 94.75 182 ASN A C 1
ATOM 1439 O O . ASN A 1 182 ? 24.061 11.874 -20.170 1.00 94.75 182 ASN A O 1
ATOM 1443 N N . GLY A 1 183 ? 22.695 10.094 -20.114 1.00 91.44 183 GLY A N 1
ATOM 1444 C CA . GLY A 1 183 ? 23.694 9.104 -20.492 1.00 91.44 183 GLY A CA 1
ATOM 1445 C C . GLY A 1 183 ? 24.133 9.249 -21.949 1.00 91.44 183 GLY A C 1
ATOM 1446 O O . GLY A 1 183 ? 23.335 9.584 -22.830 1.00 91.44 183 GLY A O 1
ATOM 1447 N N . ASP A 1 184 ? 25.408 8.957 -22.180 1.00 88.88 184 ASP A N 1
ATOM 1448 C CA . ASP A 1 184 ? 26.099 8.943 -23.473 1.00 88.88 184 ASP A CA 1
ATOM 1449 C C . ASP A 1 184 ? 26.056 7.565 -24.161 1.00 88.88 184 ASP A C 1
ATOM 1451 O O . ASP A 1 184 ? 26.190 7.455 -25.379 1.00 88.88 184 ASP A O 1
ATOM 1455 N N . THR A 1 185 ? 25.816 6.498 -23.401 1.00 84.62 185 THR A N 1
ATOM 1456 C CA . THR A 1 185 ? 25.656 5.137 -23.922 1.00 84.62 185 THR A CA 1
ATOM 1457 C C . THR A 1 185 ? 24.220 4.859 -24.370 1.00 84.62 185 THR A C 1
ATOM 1459 O O . THR A 1 185 ? 23.252 5.429 -23.872 1.00 84.62 185 THR A O 1
ATOM 1462 N N . GLY A 1 186 ? 24.055 3.970 -25.356 1.00 82.75 186 GLY A N 1
ATOM 1463 C CA . GLY A 1 186 ? 22.726 3.514 -25.782 1.00 82.75 186 GLY A CA 1
ATOM 1464 C C . GLY A 1 186 ? 21.853 4.572 -26.475 1.00 82.75 186 GLY A C 1
ATOM 1465 O O . GLY A 1 186 ? 20.655 4.346 -26.626 1.00 82.75 186 GLY A O 1
ATOM 1466 N N . ARG A 1 187 ? 22.420 5.693 -26.949 1.00 87.56 187 ARG A N 1
ATOM 1467 C CA . ARG A 1 187 ? 21.674 6.810 -27.572 1.00 87.56 187 ARG A CA 1
ATOM 1468 C C . ARG A 1 187 ? 20.744 6.404 -28.713 1.00 87.56 187 ARG A C 1
ATOM 1470 O O . ARG A 1 187 ? 19.635 6.919 -28.814 1.00 87.56 187 ARG A O 1
ATOM 1477 N N . LYS A 1 188 ? 21.157 5.427 -29.524 1.00 79.75 188 LYS A N 1
ATOM 1478 C CA . LYS A 1 188 ? 20.327 4.860 -30.601 1.00 79.75 188 LYS A CA 1
ATOM 1479 C C . LYS A 1 188 ? 19.027 4.253 -30.059 1.00 79.75 188 LYS A C 1
ATOM 1481 O O . LYS A 1 188 ? 17.963 4.480 -30.620 1.00 79.75 188 LYS A O 1
ATOM 1486 N N . ILE A 1 189 ? 19.102 3.554 -28.925 1.00 83.06 189 ILE A N 1
ATOM 1487 C CA . ILE A 1 189 ? 17.929 3.002 -28.238 1.00 83.06 189 ILE A CA 1
ATOM 1488 C C . ILE A 1 189 ? 17.120 4.112 -27.562 1.00 83.06 189 ILE A C 1
ATOM 1490 O O . ILE A 1 189 ? 15.896 4.066 -27.616 1.00 83.06 189 ILE A O 1
ATOM 1494 N N . TYR A 1 190 ? 17.763 5.135 -26.990 1.00 86.75 190 TYR A N 1
ATOM 1495 C CA . TYR A 1 190 ? 17.058 6.287 -26.410 1.00 86.75 190 TYR A CA 1
ATOM 1496 C C . TYR A 1 190 ? 16.161 6.993 -27.431 1.00 86.75 190 TYR A C 1
ATOM 1498 O O . TYR A 1 190 ? 15.026 7.336 -27.113 1.00 86.75 190 TYR A O 1
ATOM 1506 N N . ASN A 1 191 ? 16.636 7.174 -28.666 1.00 83.94 191 ASN A N 1
ATOM 1507 C CA . ASN A 1 191 ? 15.855 7.833 -29.717 1.00 83.94 191 ASN A CA 1
ATOM 1508 C C . ASN A 1 191 ? 14.575 7.054 -30.078 1.00 83.94 191 ASN A C 1
ATOM 1510 O O . ASN A 1 191 ? 13.595 7.655 -30.509 1.00 83.94 191 ASN A O 1
ATOM 1514 N N . ILE A 1 192 ? 14.565 5.735 -29.868 1.00 81.50 192 ILE A N 1
ATOM 1515 C CA . ILE A 1 192 ? 13.397 4.867 -30.080 1.00 81.50 192 ILE A CA 1
ATOM 1516 C C . ILE A 1 192 ? 12.529 4.805 -28.814 1.00 81.50 192 ILE A C 1
ATOM 1518 O O . ILE A 1 192 ? 11.302 4.841 -28.884 1.00 81.50 192 ILE A O 1
ATOM 1522 N N . MET A 1 193 ? 13.163 4.712 -27.644 1.00 86.19 193 MET A N 1
ATOM 1523 C CA . MET A 1 193 ? 12.521 4.541 -26.344 1.00 86.19 193 MET A CA 1
ATOM 1524 C C . MET A 1 193 ? 13.052 5.585 -25.352 1.00 86.19 193 MET A C 1
ATOM 1526 O O . MET A 1 193 ? 13.897 5.273 -24.511 1.00 86.19 193 MET A O 1
ATOM 1530 N N . PRO A 1 194 ? 12.560 6.834 -25.416 1.00 89.38 194 PRO A N 1
ATOM 1531 C CA . PRO A 1 194 ? 13.093 7.930 -24.604 1.00 89.38 194 PRO A CA 1
ATOM 1532 C C . PRO A 1 194 ? 12.701 7.813 -23.124 1.00 89.38 194 PRO A C 1
ATOM 1534 O O . PRO A 1 194 ? 13.333 8.413 -22.252 1.00 89.38 194 PRO A O 1
ATOM 1537 N N . SER A 1 195 ? 11.655 7.039 -22.825 1.00 92.06 195 SER A N 1
ATOM 1538 C CA . SER A 1 195 ? 11.124 6.847 -21.477 1.00 92.06 195 SER A CA 1
ATOM 1539 C C . SER A 1 195 ? 11.431 5.459 -20.925 1.00 92.06 195 SER A C 1
ATOM 1541 O O . SER A 1 195 ? 11.111 4.456 -21.566 1.00 92.06 195 SER A O 1
ATOM 1543 N N . VAL A 1 196 ? 11.958 5.393 -19.704 1.00 91.88 196 VAL A N 1
ATOM 1544 C CA . VAL A 1 196 ? 12.164 4.128 -18.994 1.00 91.88 196 VAL A CA 1
ATOM 1545 C C . VAL A 1 196 ? 10.837 3.569 -18.487 1.00 91.88 196 VAL A C 1
ATOM 1547 O O . VAL A 1 196 ? 9.921 4.301 -18.105 1.00 91.88 196 VAL A O 1
ATOM 1550 N N . SER A 1 197 ? 10.723 2.246 -18.464 1.00 89.88 197 SER A N 1
ATOM 1551 C CA . SER A 1 197 ? 9.514 1.560 -18.021 1.00 89.88 197 SER A CA 1
ATOM 1552 C C . SER A 1 197 ? 9.859 0.258 -17.319 1.00 89.88 197 SER A C 1
ATOM 1554 O O . SER A 1 197 ? 10.802 -0.441 -17.674 1.00 89.88 197 SER A O 1
ATOM 1556 N N . LEU A 1 198 ? 9.050 -0.087 -16.319 1.00 88.81 198 LEU A N 1
ATOM 1557 C CA . LEU A 1 198 ? 9.107 -1.387 -15.644 1.00 88.81 198 LEU A CA 1
ATOM 1558 C C . LEU A 1 198 ? 8.189 -2.419 -16.302 1.00 88.81 198 LEU A C 1
ATOM 1560 O O . LEU A 1 198 ? 8.150 -3.567 -15.863 1.00 88.81 198 LEU A O 1
ATOM 1564 N N . ARG A 1 199 ? 7.397 -2.005 -17.297 1.00 86.25 199 ARG A N 1
ATOM 1565 C CA . ARG A 1 199 ? 6.639 -2.930 -18.133 1.00 86.25 199 ARG A CA 1
ATOM 1566 C C . ARG A 1 199 ? 7.587 -3.445 -19.212 1.00 86.25 199 ARG A C 1
ATOM 1568 O O . ARG A 1 199 ? 8.157 -2.607 -19.909 1.00 86.25 199 ARG A O 1
ATOM 1575 N N . PRO A 1 200 ? 7.751 -4.769 -19.351 1.00 76.81 200 PRO A N 1
ATOM 1576 C CA . PRO A 1 200 ? 8.499 -5.322 -20.465 1.00 76.81 200 PRO A CA 1
ATOM 1577 C C . PRO A 1 200 ? 7.892 -4.829 -21.777 1.00 76.81 200 PRO A C 1
ATOM 1579 O O . PRO A 1 200 ? 6.671 -4.841 -21.941 1.00 76.81 200 PRO A O 1
ATOM 1582 N N . THR A 1 201 ? 8.739 -4.389 -22.696 1.00 73.50 201 THR A N 1
ATOM 1583 C CA . THR A 1 201 ? 8.327 -4.156 -24.078 1.00 73.50 201 THR A CA 1
ATOM 1584 C C . THR A 1 201 ? 8.232 -5.514 -24.768 1.00 73.50 201 THR A C 1
ATOM 1586 O O . THR A 1 201 ? 9.102 -6.358 -24.563 1.00 73.50 201 THR A O 1
ATOM 1589 N N . ASN A 1 202 ? 7.211 -5.733 -25.599 1.00 74.50 202 ASN A N 1
ATOM 1590 C CA . ASN A 1 202 ? 7.039 -6.972 -26.374 1.00 74.50 202 ASN A CA 1
ATOM 1591 C C . ASN A 1 202 ? 8.048 -7.099 -27.540 1.00 74.50 202 ASN A C 1
ATOM 1593 O O . ASN A 1 202 ? 7.720 -7.659 -28.580 1.00 74.50 202 ASN A O 1
ATOM 1597 N N . SER A 1 203 ? 9.254 -6.547 -27.402 1.00 74.06 203 SER A N 1
ATOM 1598 C CA . SER A 1 203 ? 10.297 -6.643 -28.420 1.00 74.06 203 SER A CA 1
ATOM 1599 C C . SER A 1 203 ? 10.804 -8.077 -28.494 1.00 74.06 203 SER A C 1
ATOM 1601 O O . SER A 1 203 ? 11.199 -8.651 -27.474 1.00 74.06 203 SER A O 1
ATOM 1603 N N . ILE A 1 204 ? 10.811 -8.649 -29.696 1.00 80.25 204 ILE A N 1
ATOM 1604 C CA . ILE A 1 204 ? 11.468 -9.935 -29.928 1.00 80.25 204 ILE A CA 1
ATOM 1605 C C . ILE A 1 204 ? 12.989 -9.749 -29.869 1.00 80.25 204 ILE A C 1
ATOM 1607 O O . ILE A 1 204 ? 13.513 -8.639 -30.002 1.00 80.25 204 ILE A O 1
ATOM 1611 N N . ARG A 1 205 ? 13.716 -10.836 -29.610 1.00 81.56 205 ARG A N 1
ATOM 1612 C CA . ARG A 1 205 ? 15.173 -10.808 -29.409 1.00 81.56 205 ARG A CA 1
ATOM 1613 C C . ARG A 1 205 ? 15.894 -10.189 -30.610 1.00 81.56 205 ARG A C 1
ATOM 1615 O O . ARG A 1 205 ? 16.878 -9.473 -30.435 1.00 81.56 205 ARG A O 1
ATOM 1622 N N . GLU A 1 206 ? 15.395 -10.471 -31.804 1.00 83.50 206 GLU A N 1
ATOM 1623 C CA . GLU A 1 206 ? 15.917 -10.022 -33.088 1.00 83.50 206 GLU A CA 1
ATOM 1624 C C . GLU A 1 206 ? 15.870 -8.495 -33.197 1.00 83.50 206 GLU A C 1
ATOM 1626 O O . GLU A 1 206 ? 16.881 -7.889 -33.547 1.00 83.50 206 GLU A O 1
ATOM 1631 N N . ASP A 1 207 ? 14.764 -7.866 -32.787 1.00 81.00 207 ASP A N 1
ATOM 1632 C CA . ASP A 1 207 ? 14.620 -6.405 -32.770 1.00 81.00 207 ASP A CA 1
ATOM 1633 C C . ASP A 1 207 ? 15.638 -5.765 -31.825 1.00 81.00 207 ASP A C 1
ATOM 1635 O O . ASP A 1 207 ? 16.288 -4.778 -32.165 1.00 81.00 207 ASP A O 1
ATOM 1639 N N . VAL A 1 208 ? 15.818 -6.344 -30.633 1.00 81.19 208 VAL A N 1
ATOM 1640 C CA . VAL A 1 208 ? 16.783 -5.832 -29.651 1.00 81.19 208 VAL A CA 1
ATOM 1641 C C . VAL A 1 208 ? 18.198 -5.892 -30.219 1.00 81.19 208 VAL A C 1
ATOM 1643 O O . VAL A 1 208 ? 18.930 -4.908 -30.124 1.00 81.19 208 VAL A O 1
ATOM 1646 N N . ILE A 1 209 ? 18.583 -7.010 -30.840 1.00 82.75 209 ILE A N 1
ATOM 1647 C CA . ILE A 1 209 ? 19.892 -7.175 -31.489 1.00 82.75 209 ILE A CA 1
ATOM 1648 C C . ILE A 1 209 ? 20.054 -6.162 -32.630 1.00 82.75 209 ILE A C 1
ATOM 1650 O O . ILE A 1 209 ? 21.067 -5.466 -32.693 1.00 82.75 209 ILE A O 1
ATOM 1654 N N . PHE A 1 210 ? 19.034 -6.022 -33.476 1.00 84.38 210 PHE A N 1
ATOM 1655 C CA . PHE A 1 210 ? 19.035 -5.117 -34.620 1.00 84.38 210 PHE A CA 1
ATOM 1656 C C . PHE A 1 210 ? 19.191 -3.646 -34.200 1.00 84.38 210 PHE A C 1
ATOM 1658 O O . PHE A 1 210 ? 20.133 -2.975 -34.630 1.00 84.38 210 PHE A O 1
ATOM 1665 N N . PHE A 1 211 ? 18.331 -3.144 -33.307 1.00 79.31 211 PHE A N 1
ATOM 1666 C CA . PHE A 1 211 ? 18.340 -1.737 -32.885 1.00 79.31 211 PHE A CA 1
ATOM 1667 C C . PHE A 1 211 ? 19.534 -1.374 -32.001 1.00 79.31 211 PHE A C 1
ATOM 1669 O O . PHE A 1 211 ? 20.012 -0.239 -32.037 1.00 79.31 211 PHE A O 1
ATOM 1676 N N . SER A 1 212 ? 20.063 -2.330 -31.233 1.00 80.12 212 SER A N 1
ATOM 1677 C CA . SER A 1 212 ? 21.300 -2.123 -30.469 1.00 80.12 212 SER A CA 1
ATO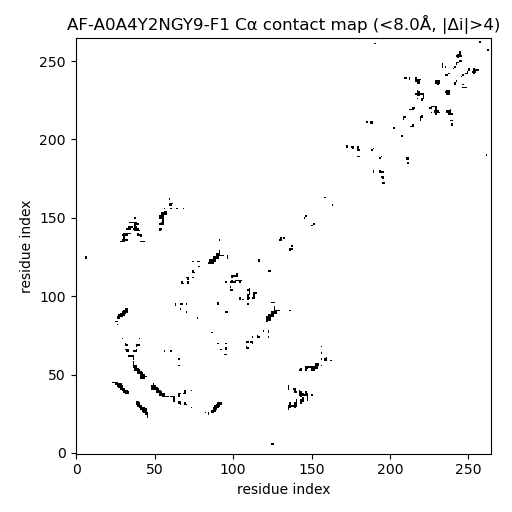M 1678 C C . SER A 1 212 ? 22.560 -2.212 -31.345 1.00 80.12 212 SER A C 1
ATOM 1680 O O . SER A 1 212 ? 23.666 -1.924 -30.877 1.00 80.12 212 SER A O 1
ATOM 1682 N N . GLN A 1 213 ? 22.394 -2.561 -32.629 1.00 81.62 213 GLN A N 1
ATOM 1683 C CA . GLN A 1 213 ? 23.468 -2.850 -33.579 1.00 81.62 213 GLN A CA 1
ATOM 1684 C C . GLN A 1 213 ? 24.416 -3.937 -33.065 1.00 81.62 213 GLN A C 1
ATOM 1686 O O . GLN A 1 213 ? 25.620 -3.867 -33.293 1.00 81.62 213 GLN A O 1
ATOM 1691 N N . HIS A 1 214 ? 23.888 -4.916 -32.335 1.00 83.31 214 HIS A N 1
ATOM 1692 C CA . HIS A 1 214 ? 24.619 -6.119 -31.964 1.00 83.31 214 HIS A CA 1
ATOM 1693 C C . HIS A 1 214 ? 24.540 -7.154 -33.089 1.00 83.31 214 HIS A C 1
ATOM 1695 O O . HIS A 1 214 ? 23.606 -7.152 -33.887 1.00 83.31 214 HIS A O 1
ATOM 1701 N N . GLY A 1 215 ? 25.510 -8.065 -33.139 1.00 86.00 215 GLY A N 1
ATOM 1702 C CA . GLY A 1 215 ? 25.499 -9.193 -34.071 1.00 86.00 215 GLY A CA 1
ATOM 1703 C C . GLY A 1 215 ? 26.647 -9.160 -35.081 1.00 86.00 215 GLY A C 1
ATOM 1704 O O . GLY A 1 215 ? 27.612 -8.423 -34.894 1.00 86.00 215 GLY A O 1
ATOM 1705 N N . PRO A 1 216 ? 26.581 -9.974 -36.145 1.00 88.31 216 PRO A N 1
ATOM 1706 C CA . PRO A 1 216 ? 27.686 -10.192 -37.081 1.00 88.31 216 PRO A CA 1
ATOM 1707 C C . PRO A 1 216 ? 27.829 -9.051 -38.106 1.00 88.31 216 PRO A C 1
ATOM 1709 O O . PRO A 1 216 ? 28.009 -9.282 -39.297 1.00 88.31 216 PRO A O 1
ATOM 1712 N N . PHE A 1 217 ? 27.716 -7.805 -37.657 1.00 91.56 217 PHE A N 1
ATOM 1713 C CA . PHE A 1 217 ? 27.839 -6.620 -38.498 1.00 91.56 217 PHE A CA 1
ATOM 1714 C C . PHE A 1 217 ? 29.277 -6.083 -38.427 1.00 91.56 217 PHE A C 1
ATOM 1716 O O . PHE A 1 217 ? 29.779 -5.910 -37.314 1.00 91.56 217 PHE A O 1
ATOM 1723 N N . PRO A 1 218 ? 29.948 -5.777 -39.556 1.00 93.88 218 PRO A N 1
ATOM 1724 C CA . PRO A 1 218 ? 31.316 -5.249 -39.551 1.00 93.88 218 PRO A CA 1
ATOM 1725 C C . PRO A 1 218 ? 31.524 -4.062 -38.600 1.00 93.88 218 PRO A C 1
ATOM 1727 O O . PRO A 1 218 ? 32.478 -4.061 -37.824 1.00 93.88 218 PRO A O 1
ATOM 1730 N N . ALA A 1 219 ? 30.583 -3.112 -38.558 1.00 92.56 219 ALA A N 1
ATOM 1731 C CA . ALA A 1 219 ? 30.649 -1.968 -37.645 1.00 92.56 219 ALA A CA 1
ATOM 1732 C C . ALA A 1 219 ? 30.621 -2.377 -36.160 1.00 92.56 219 ALA A C 1
ATOM 1734 O O . ALA A 1 219 ? 31.328 -1.804 -35.330 1.00 92.56 219 ALA A O 1
ATOM 1735 N N . TYR A 1 220 ? 29.839 -3.405 -35.816 1.00 91.56 220 TYR A N 1
ATOM 1736 C CA . TYR A 1 220 ? 29.825 -3.969 -34.468 1.00 91.56 220 TYR A CA 1
ATOM 1737 C C . TYR A 1 220 ? 31.149 -4.667 -34.147 1.00 91.56 220 TYR A C 1
ATOM 1739 O O . TYR A 1 220 ? 31.751 -4.394 -33.110 1.00 91.56 220 TYR A O 1
ATOM 1747 N N . LEU A 1 221 ? 31.622 -5.537 -35.042 1.00 93.81 221 LEU A N 1
ATOM 1748 C CA . LEU A 1 221 ? 32.853 -6.303 -34.843 1.00 93.81 221 LEU A CA 1
ATOM 1749 C C . LEU A 1 221 ? 34.070 -5.384 -34.691 1.00 93.81 221 LEU A C 1
ATOM 1751 O O . LEU A 1 221 ? 34.881 -5.603 -33.794 1.00 93.81 221 LEU A O 1
ATOM 1755 N N . LYS A 1 222 ? 34.164 -4.314 -35.491 1.00 94.75 222 LYS A 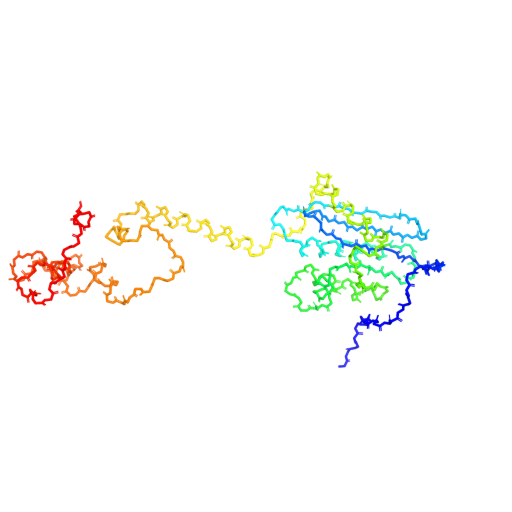N 1
ATOM 1756 C CA . LYS A 1 222 ? 35.218 -3.300 -35.364 1.00 94.75 222 LYS A CA 1
ATOM 1757 C C . LYS A 1 222 ? 35.178 -2.593 -34.010 1.00 94.75 222 LYS A C 1
ATOM 1759 O O . LYS A 1 222 ? 36.214 -2.473 -33.360 1.00 94.75 222 LYS A O 1
ATOM 1764 N N . ARG A 1 223 ? 33.989 -2.181 -33.548 1.00 91.44 223 ARG A N 1
ATOM 1765 C CA . ARG A 1 223 ? 33.797 -1.522 -32.240 1.00 91.44 223 ARG A CA 1
ATOM 1766 C C . ARG A 1 223 ? 34.253 -2.389 -31.063 1.00 91.44 223 ARG A C 1
ATOM 1768 O O . ARG A 1 223 ? 34.713 -1.851 -30.065 1.00 91.44 223 ARG A O 1
ATOM 1775 N N . PHE A 1 224 ? 34.122 -3.710 -31.173 1.00 91.06 224 PHE A N 1
ATOM 1776 C CA . PHE A 1 224 ? 34.562 -4.672 -30.154 1.00 91.06 224 PHE A CA 1
ATOM 1777 C C . PHE A 1 224 ? 35.966 -5.240 -30.408 1.00 91.06 224 PHE A C 1
ATOM 1779 O O . PHE A 1 224 ? 36.360 -6.193 -29.741 1.00 91.06 224 PHE A O 1
ATOM 1786 N N . HIS A 1 225 ? 36.722 -4.665 -31.349 1.00 94.75 225 HIS A N 1
ATOM 1787 C CA . HIS A 1 225 ? 38.077 -5.103 -31.703 1.00 94.75 225 HIS A CA 1
ATOM 1788 C C . HIS A 1 225 ? 38.161 -6.570 -32.167 1.00 94.75 225 HIS A C 1
ATOM 1790 O O . HIS A 1 225 ? 39.169 -7.239 -31.968 1.00 94.75 225 HIS A O 1
ATOM 1796 N N . LEU A 1 226 ? 37.094 -7.068 -32.799 1.00 94.69 226 LEU A N 1
ATOM 1797 C CA . LEU A 1 226 ? 37.011 -8.410 -33.392 1.00 94.69 226 LEU A CA 1
ATOM 1798 C C . LEU A 1 226 ? 37.275 -8.409 -34.908 1.00 94.69 226 LEU A C 1
ATOM 1800 O O . LEU A 1 226 ? 37.376 -9.470 -35.515 1.00 94.69 226 LEU A O 1
ATOM 1804 N N . SER A 1 227 ? 37.339 -7.229 -35.526 1.00 95.12 227 SER A N 1
ATOM 1805 C CA . SER A 1 227 ? 37.631 -7.022 -36.947 1.00 95.12 227 SER A CA 1
ATOM 1806 C C . SER A 1 227 ? 38.437 -5.738 -37.125 1.00 95.12 227 SER A C 1
ATOM 1808 O O . SER A 1 227 ? 38.247 -4.775 -36.378 1.00 95.12 227 SER A O 1
ATOM 1810 N N . ASP A 1 228 ? 39.283 -5.691 -38.152 1.00 95.06 228 ASP A N 1
ATOM 1811 C CA . ASP A 1 228 ? 40.056 -4.500 -38.513 1.00 95.06 228 ASP A CA 1
ATOM 1812 C C . ASP A 1 228 ? 39.284 -3.508 -39.388 1.00 95.06 228 ASP A C 1
ATOM 1814 O O . ASP A 1 228 ? 39.687 -2.349 -39.491 1.00 95.06 228 ASP A O 1
ATOM 1818 N N . SER A 1 229 ? 38.146 -3.913 -39.949 1.00 94.81 229 SER A N 1
ATOM 1819 C CA . SER A 1 229 ? 37.319 -3.089 -40.832 1.00 94.81 229 SER A CA 1
ATOM 1820 C C . SER A 1 229 ? 35.860 -3.073 -40.381 1.00 94.81 229 SER A C 1
ATOM 1822 O O . SER A 1 229 ? 35.320 -4.103 -39.964 1.00 94.81 229 SER A O 1
ATOM 1824 N N . ASP A 1 230 ? 35.229 -1.903 -40.481 1.00 96.31 230 ASP A N 1
ATOM 1825 C CA . ASP A 1 230 ? 33.788 -1.686 -40.334 1.00 96.31 230 ASP A CA 1
ATOM 1826 C C . ASP A 1 230 ? 33.042 -1.662 -41.679 1.00 96.31 230 ASP A C 1
ATOM 1828 O O . ASP A 1 230 ? 31.818 -1.518 -41.698 1.00 96.31 230 ASP A O 1
ATOM 1832 N N . TYR A 1 231 ? 33.744 -1.853 -42.797 1.00 96.31 231 TYR A N 1
ATOM 1833 C CA . TYR A 1 231 ? 33.150 -1.831 -44.129 1.00 96.31 231 TYR A CA 1
ATOM 1834 C C . TYR A 1 231 ? 32.428 -3.138 -44.478 1.00 96.31 231 TYR A C 1
ATOM 1836 O O . TYR A 1 231 ? 32.887 -4.248 -44.203 1.00 96.31 231 TYR A O 1
ATOM 1844 N N . CYS A 1 232 ? 31.288 -2.993 -45.148 1.00 95.00 232 CYS A N 1
ATOM 1845 C CA . CYS A 1 232 ? 30.633 -4.044 -45.912 1.00 95.00 232 CYS A CA 1
ATOM 1846 C C . CYS A 1 232 ? 31.405 -4.310 -47.215 1.00 95.00 232 CYS A C 1
ATOM 1848 O O . CYS A 1 232 ? 32.027 -3.411 -47.778 1.00 95.00 232 CYS A O 1
ATOM 1850 N N . SER A 1 233 ? 31.285 -5.517 -47.771 1.00 93.62 233 SER A N 1
ATOM 1851 C CA . SER A 1 233 ? 31.859 -5.882 -49.075 1.00 93.62 233 SER A CA 1
ATOM 1852 C C . SER A 1 233 ? 31.357 -5.029 -50.248 1.00 93.62 233 SER A C 1
ATOM 1854 O O . SER A 1 233 ? 31.930 -5.096 -51.330 1.00 93.62 233 SER A O 1
ATOM 1856 N N . CYS A 1 234 ? 30.279 -4.255 -50.078 1.00 94.25 234 CYS A N 1
ATOM 1857 C CA . CYS A 1 234 ? 29.807 -3.309 -51.091 1.00 94.25 234 CYS A CA 1
ATOM 1858 C C . CYS A 1 234 ? 30.439 -1.911 -50.964 1.00 94.25 234 CYS A C 1
ATOM 1860 O O . CYS A 1 234 ? 30.061 -1.012 -51.706 1.00 94.25 234 CYS A O 1
ATOM 1862 N N . GLY A 1 235 ? 31.346 -1.705 -50.003 1.00 94.06 235 GLY A N 1
ATOM 1863 C CA . GLY A 1 235 ? 32.044 -0.438 -49.768 1.00 94.06 235 GLY A CA 1
ATOM 1864 C C . GLY A 1 235 ? 31.344 0.543 -48.818 1.00 94.06 235 GLY A C 1
ATOM 1865 O O . GLY A 1 235 ? 31.935 1.563 -48.484 1.00 94.06 235 GLY A O 1
ATOM 1866 N N . GLY A 1 236 ? 30.122 0.257 -48.353 1.00 94.19 236 GLY A N 1
ATOM 1867 C CA . GLY A 1 236 ? 29.440 1.051 -47.316 1.00 94.19 236 GLY A CA 1
ATOM 1868 C C . GLY A 1 236 ? 29.828 0.633 -45.892 1.00 94.19 236 GLY A C 1
ATOM 1869 O O . GLY A 1 236 ? 30.442 -0.415 -45.703 1.00 94.19 236 GLY A O 1
ATOM 1870 N N . ILE A 1 237 ? 29.435 1.404 -44.872 1.00 94.50 237 ILE A N 1
ATOM 1871 C CA . ILE A 1 237 ? 29.635 1.014 -43.463 1.00 94.50 237 ILE A CA 1
ATOM 1872 C C . ILE A 1 237 ? 28.679 -0.136 -43.124 1.00 94.50 237 ILE A C 1
ATOM 1874 O O . ILE A 1 237 ? 27.460 -0.011 -43.240 1.00 94.50 237 ILE A O 1
ATOM 1878 N N . GLY A 1 238 ? 29.218 -1.264 -42.665 1.00 94.12 238 GLY A N 1
ATOM 1879 C CA . GLY A 1 238 ? 28.476 -2.487 -42.373 1.00 94.12 238 GLY A CA 1
ATOM 1880 C C . GLY A 1 238 ? 27.669 -2.416 -41.076 1.00 94.12 238 GLY A C 1
ATOM 1881 O O . GLY A 1 238 ? 27.944 -3.177 -40.151 1.00 94.12 238 GLY A O 1
ATOM 1882 N N . THR A 1 239 ? 26.682 -1.520 -40.997 1.00 91.94 239 THR A N 1
ATOM 1883 C CA . THR A 1 239 ? 25.697 -1.439 -39.902 1.00 91.94 239 THR A CA 1
ATOM 1884 C C . THR A 1 239 ? 24.440 -2.255 -40.214 1.00 91.94 239 THR A C 1
ATOM 1886 O O . THR A 1 239 ? 24.125 -2.500 -41.375 1.00 91.94 239 THR A O 1
ATOM 1889 N N . ALA A 1 240 ? 23.664 -2.623 -39.190 1.00 89.81 240 ALA A N 1
ATOM 1890 C CA . ALA A 1 240 ? 22.374 -3.295 -39.380 1.00 89.81 240 ALA A CA 1
ATOM 1891 C C . ALA A 1 240 ? 21.420 -2.505 -40.304 1.00 89.81 240 ALA A C 1
ATOM 1893 O O . ALA A 1 240 ? 20.769 -3.086 -41.171 1.00 89.81 240 ALA A O 1
ATOM 1894 N N . LEU A 1 241 ? 21.390 -1.172 -40.164 1.00 88.81 241 LEU A N 1
ATOM 1895 C CA . LEU A 1 241 ? 20.545 -0.291 -40.972 1.00 88.81 241 LEU A CA 1
ATOM 1896 C C . LEU A 1 241 ? 20.986 -0.250 -42.442 1.00 88.81 241 LEU A C 1
ATOM 1898 O O . LEU A 1 241 ? 20.135 -0.290 -43.329 1.00 88.81 241 LEU A O 1
ATOM 1902 N N . HIS A 1 242 ? 22.298 -0.246 -42.701 1.00 91.12 242 HIS A N 1
ATOM 1903 C CA . HIS A 1 242 ? 22.847 -0.320 -44.056 1.00 91.12 242 HIS A CA 1
ATOM 1904 C C . HIS A 1 242 ? 22.361 -1.582 -44.783 1.00 91.12 242 HIS A C 1
ATOM 1906 O O . HIS A 1 242 ? 21.826 -1.501 -45.888 1.00 91.12 242 HIS A O 1
ATOM 1912 N N . TYR A 1 243 ? 22.458 -2.750 -44.142 1.00 91.12 243 TYR A N 1
ATOM 1913 C CA . TYR A 1 243 ? 21.933 -3.993 -44.718 1.00 91.12 243 TYR A CA 1
ATOM 1914 C C . TYR A 1 243 ? 20.408 -3.970 -44.886 1.00 91.12 243 TYR A C 1
ATOM 1916 O O . TYR A 1 243 ? 19.897 -4.541 -45.844 1.00 91.12 243 TYR A O 1
ATOM 1924 N N . ALA A 1 244 ? 19.677 -3.303 -43.996 1.00 91.12 244 ALA A N 1
ATOM 1925 C CA . ALA A 1 244 ? 18.226 -3.228 -44.084 1.00 91.12 244 ALA A CA 1
ATOM 1926 C C . ALA A 1 244 ? 17.707 -2.239 -45.137 1.00 91.12 244 ALA A C 1
ATOM 1928 O O . ALA A 1 244 ? 16.539 -2.342 -45.496 1.00 91.12 244 ALA A O 1
ATOM 1929 N N . THR A 1 245 ? 18.504 -1.274 -45.614 1.00 91.44 245 THR A N 1
ATOM 1930 C CA . THR A 1 245 ? 17.955 -0.150 -46.407 1.00 91.44 245 THR A CA 1
ATOM 1931 C C . THR A 1 245 ? 18.794 0.307 -47.601 1.00 91.44 245 THR A C 1
ATOM 1933 O O . THR A 1 245 ? 18.295 1.086 -48.410 1.00 91.44 245 THR A O 1
ATOM 1936 N N . GLU A 1 246 ? 20.055 -0.119 -47.722 1.00 92.31 246 GLU A N 1
ATOM 1937 C CA . GLU A 1 246 ? 21.003 0.471 -48.682 1.00 92.31 246 GLU A CA 1
ATOM 1938 C C . GLU A 1 246 ? 21.907 -0.541 -49.390 1.00 92.31 246 GLU A C 1
ATOM 1940 O O . GLU A 1 246 ? 22.286 -0.322 -50.540 1.00 92.31 246 GLU A O 1
ATOM 1945 N N . CYS A 1 247 ? 22.283 -1.640 -48.732 1.00 94.44 247 CYS A N 1
ATOM 1946 C CA . CYS A 1 247 ? 23.272 -2.570 -49.269 1.00 94.44 247 CYS A CA 1
ATOM 1947 C C . CYS A 1 247 ? 22.788 -3.232 -50.567 1.00 94.44 247 CYS A C 1
ATOM 1949 O O . CYS A 1 247 ? 21.724 -3.853 -50.607 1.00 94.44 247 CYS A O 1
ATOM 1951 N N . ILE A 1 248 ? 23.611 -3.176 -51.617 1.00 95.38 248 ILE A N 1
ATOM 1952 C CA . ILE A 1 248 ? 23.297 -3.762 -52.930 1.00 95.38 248 ILE A CA 1
ATOM 1953 C C . ILE A 1 248 ? 23.087 -5.284 -52.877 1.00 95.38 248 ILE A C 1
ATOM 1955 O O . ILE A 1 248 ? 22.388 -5.844 -53.716 1.00 95.38 248 ILE A O 1
ATOM 1959 N N . TYR A 1 249 ? 23.666 -5.960 -51.881 1.00 94.25 249 TYR A N 1
ATOM 1960 C CA . TYR A 1 249 ? 23.545 -7.410 -51.723 1.00 94.25 249 TYR A CA 1
ATOM 1961 C C . TYR A 1 249 ? 22.246 -7.838 -51.028 1.00 94.25 249 TYR A C 1
ATOM 1963 O O . TYR A 1 249 ? 21.926 -9.023 -51.017 1.00 94.25 249 TYR A O 1
ATOM 1971 N N . THR A 1 250 ? 21.486 -6.899 -50.460 1.00 94.06 250 THR A N 1
ATOM 1972 C CA . THR A 1 250 ? 20.246 -7.176 -49.717 1.00 94.06 250 THR A CA 1
ATOM 1973 C C . THR A 1 250 ? 19.026 -6.469 -50.306 1.00 94.06 250 THR A C 1
ATOM 1975 O O . THR A 1 250 ? 17.999 -6.381 -49.640 1.00 94.06 250 THR A O 1
ATOM 1978 N N . VAL A 1 251 ? 19.101 -6.006 -51.560 1.00 93.00 251 VAL A N 1
ATOM 1979 C CA . VAL A 1 251 ? 18.056 -5.192 -52.222 1.00 93.00 251 VAL A CA 1
ATOM 1980 C C . VAL A 1 251 ? 16.666 -5.827 -52.166 1.00 93.00 251 VAL A C 1
ATOM 1982 O O . VAL A 1 251 ? 15.683 -5.133 -51.927 1.00 93.00 251 VAL A O 1
ATOM 1985 N N . SER A 1 252 ? 16.562 -7.150 -52.317 1.00 94.56 252 SER A N 1
ATOM 1986 C CA . SER A 1 252 ? 15.280 -7.867 -52.244 1.00 94.56 252 SER A CA 1
ATOM 1987 C C . SER A 1 252 ? 14.621 -7.842 -50.858 1.00 94.56 252 SER A C 1
ATOM 1989 O O . SER A 1 252 ? 13.438 -8.153 -50.745 1.00 94.56 252 SER A O 1
ATOM 1991 N N . TRP A 1 253 ? 15.370 -7.474 -49.817 1.00 90.44 253 TRP A N 1
ATOM 1992 C CA . TRP A 1 253 ? 14.942 -7.434 -48.416 1.00 90.44 253 TRP A CA 1
ATOM 1993 C C . TRP A 1 253 ? 14.923 -6.015 -47.843 1.00 90.44 253 TRP A C 1
ATOM 1995 O O . TRP A 1 253 ? 14.779 -5.847 -46.631 1.00 90.44 253 TRP A O 1
ATOM 2005 N N . HIS A 1 254 ? 15.100 -4.993 -48.686 1.00 91.94 254 HIS A N 1
ATOM 2006 C CA . HIS A 1 254 ? 15.135 -3.612 -48.221 1.00 91.94 254 HIS A CA 1
ATOM 2007 C C . HIS A 1 254 ? 13.808 -3.202 -47.588 1.00 91.94 254 HIS A C 1
ATOM 2009 O O . HIS A 1 254 ? 12.726 -3.347 -48.158 1.00 91.94 254 HIS A O 1
ATOM 2015 N N . MET A 1 255 ? 13.920 -2.636 -46.395 1.00 89.00 255 MET A N 1
ATOM 2016 C CA . MET A 1 255 ? 12.859 -1.910 -45.727 1.00 89.00 255 MET A CA 1
ATOM 2017 C C . MET A 1 255 ? 12.879 -0.450 -46.174 1.00 89.00 255 MET A C 1
ATOM 2019 O O . MET A 1 255 ? 13.882 0.078 -46.658 1.00 89.00 255 MET A O 1
ATOM 2023 N N . ARG A 1 256 ? 11.756 0.241 -45.971 1.00 86.31 256 ARG A N 1
ATOM 2024 C CA . ARG A 1 256 ? 11.698 1.688 -46.180 1.00 86.31 256 ARG A CA 1
ATOM 2025 C C . ARG A 1 256 ? 12.667 2.375 -45.217 1.00 86.31 256 ARG A C 1
ATOM 2027 O O . ARG A 1 256 ? 12.636 2.084 -44.021 1.00 86.31 256 ARG A O 1
ATOM 2034 N N . LYS A 1 257 ? 13.475 3.311 -45.726 1.00 78.75 257 LYS A N 1
ATOM 2035 C CA . LYS A 1 257 ? 14.347 4.124 -44.872 1.00 78.75 257 LYS A CA 1
ATOM 2036 C C . LYS A 1 257 ? 13.534 4.808 -43.765 1.00 78.75 257 LYS A C 1
ATOM 2038 O O . LYS A 1 257 ? 12.460 5.351 -44.061 1.00 78.75 257 LYS A O 1
ATOM 2043 N N . PRO A 1 258 ? 14.004 4.760 -42.506 1.00 69.31 258 PRO A N 1
ATOM 2044 C CA . PRO A 1 258 ? 13.389 5.513 -41.426 1.00 69.31 258 PRO A CA 1
ATOM 2045 C C . PRO A 1 258 ? 13.500 7.016 -41.707 1.00 69.31 258 PRO A C 1
ATOM 2047 O O . PRO A 1 258 ? 14.298 7.458 -42.529 1.00 69.31 258 PRO A O 1
ATOM 2050 N N . ALA A 1 259 ? 12.657 7.815 -41.055 1.00 70.44 259 ALA A N 1
ATOM 2051 C CA . ALA A 1 259 ? 12.693 9.259 -41.239 1.00 70.44 259 ALA A CA 1
ATOM 2052 C C . ALA A 1 259 ? 14.063 9.847 -40.798 1.00 70.44 259 ALA A C 1
ATOM 2054 O O . ALA A 1 259 ? 14.702 9.283 -39.903 1.00 70.44 259 ALA A O 1
ATOM 2055 N N . PRO A 1 260 ? 14.515 10.977 -41.385 1.00 65.31 260 PRO A N 1
ATOM 2056 C CA . PRO A 1 260 ? 15.882 11.500 -41.207 1.00 65.31 260 PRO A CA 1
ATOM 2057 C C . PRO A 1 260 ? 16.268 11.808 -39.753 1.00 65.31 260 PRO A C 1
ATOM 2059 O O . PRO A 1 260 ? 17.438 11.831 -39.391 1.00 65.31 260 PRO A O 1
ATOM 2062 N N . ASN A 1 261 ? 15.278 12.009 -38.883 1.00 55.91 261 ASN A N 1
ATOM 2063 C CA . ASN A 1 261 ? 15.447 12.184 -37.440 1.00 55.91 261 ASN A CA 1
ATOM 2064 C C . ASN A 1 261 ? 16.022 10.948 -36.717 1.00 55.91 261 ASN A C 1
ATOM 2066 O O . ASN A 1 261 ? 16.378 11.053 -35.546 1.00 55.91 261 ASN A O 1
ATOM 2070 N N . PHE A 1 262 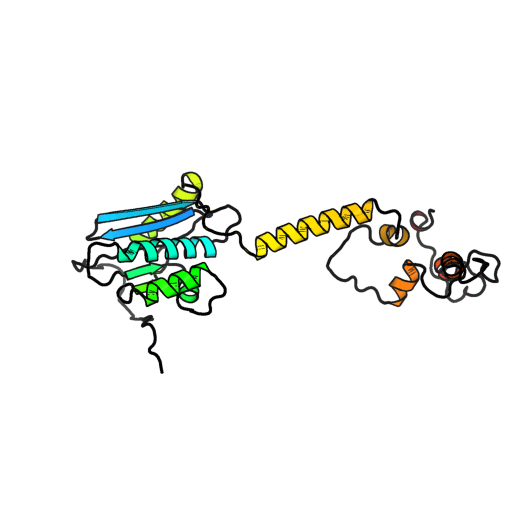? 16.117 9.797 -37.387 1.00 52.97 262 PHE A N 1
ATOM 2071 C CA . PHE A 1 262 ? 16.776 8.586 -36.887 1.00 52.97 262 PHE A CA 1
ATOM 2072 C C . PHE A 1 262 ? 18.121 8.294 -37.576 1.00 52.97 262 PHE A C 1
ATOM 2074 O O . PHE A 1 262 ? 18.791 7.335 -37.195 1.00 52.97 262 PHE A O 1
ATOM 2081 N N . GLU A 1 263 ? 18.510 9.108 -38.566 1.00 48.00 263 GLU A N 1
ATOM 2082 C CA . GLU A 1 263 ? 19.778 9.005 -39.307 1.00 48.00 263 GLU A CA 1
ATOM 2083 C C . GLU A 1 263 ? 20.888 9.898 -38.719 1.00 48.00 263 GLU A C 1
ATOM 2085 O O . GLU A 1 263 ? 22.042 9.762 -39.109 1.00 48.00 263 GLU A O 1
ATOM 2090 N N . GLN A 1 264 ? 20.565 10.802 -37.785 1.00 41.53 264 GLN A N 1
ATOM 2091 C CA . GLN A 1 264 ? 21.523 11.775 -37.249 1.00 41.53 264 GLN A CA 1
ATOM 2092 C C . GLN A 1 264 ? 22.479 11.163 -36.210 1.00 41.53 264 GLN A C 1
ATOM 2094 O O . GLN A 1 264 ? 22.046 10.653 -35.170 1.00 41.53 264 GLN A O 1
ATOM 2099 N N . GLU A 1 265 ? 23.771 11.238 -36.548 1.00 44.81 265 GLU A N 1
ATOM 2100 C CA . GLU A 1 265 ? 24.952 11.073 -35.685 1.00 44.81 265 GLU A CA 1
ATOM 2101 C C . GLU A 1 265 ? 25.099 12.211 -34.668 1.00 44.81 265 GLU A C 1
ATOM 2103 O O . GLU A 1 265 ? 24.838 13.383 -35.033 1.00 44.81 265 GLU A O 1
#

Secondary structure (DSSP, 8-state):
---------------SS------S-------B--BTTEEEEEEEETTEEEEEEEEEPPTTS-HHHHHHHHHHHHHHHGGGSS--S--EEEES-HHHHHHHT-TT-S-HHHHHHHHHHHH-TT-EEEE--TTSS-HHHHHHHHHHHHHHHHPPB-TTSPPPHHHHHHHHHHHHHHHHHHHHHH-STTHHHHHH--S--SSPP---HHHHHHHTT-SS-HHHHHHTTS-S--B-TTSSB--HHHHHHT-GGGGGGPPPPPPGGGT--

pLDDT: mean 79.88, std 19.42, range [25.95, 97.56]

Mean predicted aligned error: 12.9 Å

Nearest PDB structures (foldseek):
  4qag-assembly3_A  TM=7.084E-01  e=3.056E-06  Human immunodeficiency virus type 1 BH10
  5dmr-assembly1_A  TM=7.313E-01  e=7.536E-06  Moloney murine leukemia virus isolate Shinnick
  4zhr-assembly1_A  TM=6.829E-01  e=6.682E-06  Human immunodeficiency virus 1
  6c0j-assembly1_A  TM=6.457E-01  e=2.262E-06  Human immunodeficiency virus type 1 BH10
  8u6c-assembly1_A  TM=6.470E-01  e=3.447E-06  Human immunodeficiency virus 1

Solvent-accessible surface area (backbone atoms only — not comparable to full-atom values): 15524 Å² total; per-residue (Å²): 144,78,82,77,78,88,69,81,84,75,86,68,89,74,80,80,89,82,78,89,72,86,74,86,89,60,56,53,35,26,10,34,29,51,42,90,43,1,17,7,33,36,34,29,41,87,94,35,81,75,45,76,49,56,26,13,48,56,93,75,51,50,64,69,56,33,37,38,48,30,49,40,54,50,62,66,48,56,80,73,49,92,64,93,62,66,41,44,37,38,31,48,53,63,66,48,51,57,39,24,72,29,81,82,39,89,48,67,65,29,32,50,39,28,51,51,43,68,78,33,78,51,52,43,76,44,81,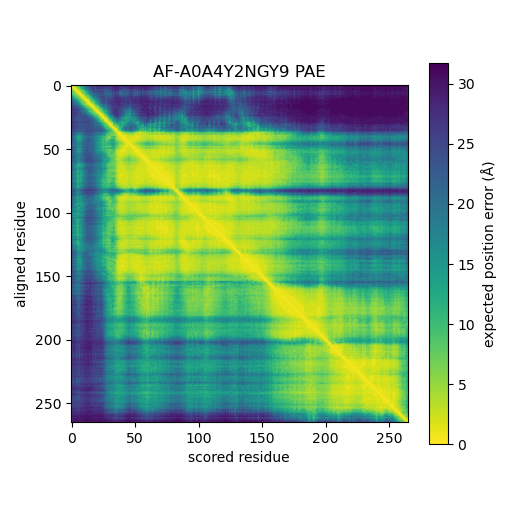43,74,74,94,67,83,47,68,44,44,57,49,8,43,48,42,0,47,52,10,50,79,74,33,54,78,45,81,88,67,76,72,43,68,70,55,54,52,49,52,53,50,50,52,53,50,53,54,49,38,49,48,61,66,73,44,85,70,65,52,70,48,35,77,77,50,77,68,78,70,92,66,82,71,92,70,52,72,65,55,53,32,48,62,69,45,53,64,101,30,30,39,35,30,30,78,70,72,74,38,98,50,34,55,32,100,85,73,46,67,19,38,56,63,36,50,36,51,69,35,82,92,32,59,95,64,49,47,82,75,74,62,70,91,77,70,73,130

Organism: Araneus ventricosus (NCBI:txid182803)

Sequence (265 aa):
MLSALDISDSAELSPPACELKHRSGKPFFKALRCNQLGDAFCVLTNDIWAYQWSAKLNDNNTIFQAELTALHEAVIYAPHLPDHNASKIHVDNRASIMASSNSKSTNETARKIFKILLSNPRIKVSWVKAHAGNIGNERADQLAKDATQHGQPYSHTKLPKPHIKGLLRKRMLEEWQTSWKNGDTGRKIYNIMPSVSLRPTNSIREDVIFFSQHGPFPAYLKRFHLSDSDYCSCGGIGTALHYATECIYTVSWHMRKPAPNFEQE

Radius of gyration: 33.48 Å; Cα contacts (8 Å, |Δi|>4): 383; chains: 1; bounding box: 79×49×90 Å

Foldseek 3Di:
DDDDPPQDPPPDDDDDDDDPDDDPDDFDDWEWFADQQKTWIWTDDRNRGPDIDIAGEDNQADRLLRLLVNLLVVLVVVVVDPDPAQYEYEYQDPVSVVLLCDCPRPDPSSVSSVVSCVVPVSYHYHYDHAPPPDPRNVVRVVRSVVNNPVGHYDPPRDGDPVSVVVVVVVVVQVVVLVCLQPPPPPVLVCLVPVHDDPDDDPDDPVNVCQSNQHDDFLLNCVVVVNDPGQADPQGHRRTSQCLQAPDPVNVVRHDDRDDCSSVDD